Protein AF-A0A7S4QLQ4-F1 (afdb_monomer)

pLDDT: mean 85.59, std 16.06, range [40.94, 98.88]

Secondary structure (DSSP, 8-state):
-PPPPPPPPPPPPPPPPPPSS-----TTT-TT-PPP-STTEEESS-HHHHHTTTTS-GGG-TTTT-EEEE-TTT--EEEESPPPHHHHHHHHHHH--TTTT---TT-HHHHHHHHHHHHHH--TT----EEEEES-TTTHHHHTTGGGGTTT-EEEEE---HHHHHHHHHHHHHHHHH-TT-EEEEE-SS--TTSS-TT-EEEEEEES-GGG-S-HHHHHHHHHHHEEEEEEEEEE--B-PPPTTS-HHHHHHHHHHT-----SS---EEB-HHHHHHHHHHTTPEEEEEETTEEEEE---

Mean predicted alig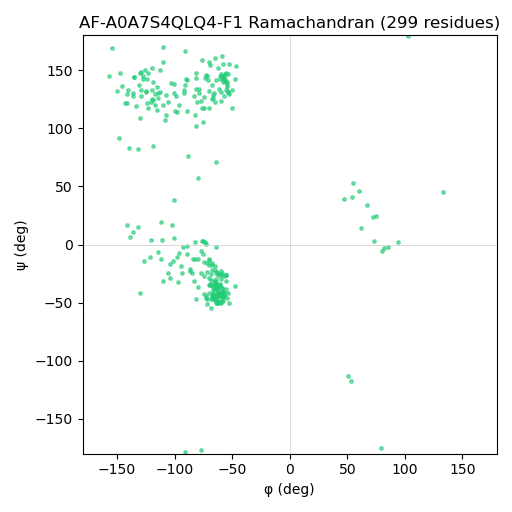ned error: 7.39 Å

Radius of gyration: 20.62 Å; Cα contacts (8 Å, |Δi|>4): 546; chains: 1; bounding box: 62×50×56 Å

Structure (mmCIF, N/CA/C/O backbone):
data_AF-A0A7S4QLQ4-F1
#
_entry.id   AF-A0A7S4QLQ4-F1
#
loop_
_atom_site.group_PDB
_atom_site.id
_atom_site.type_symbol
_atom_site.label_atom_id
_atom_site.label_alt_id
_atom_site.label_comp_id
_atom_site.label_asym_id
_atom_site.label_entity_id
_atom_site.label_seq_id
_atom_site.pdbx_PDB_ins_code
_atom_site.Cartn_x
_atom_site.Cartn_y
_atom_site.Cartn_z
_atom_site.occupancy
_atom_site.B_iso_or_equiv
_atom_site.auth_seq_id
_atom_site.auth_comp_id
_atom_site.auth_asym_id
_atom_site.auth_atom_id
_atom_site.pdbx_PDB_model_num
ATOM 1 N N . PRO A 1 1 ? 41.667 33.880 -13.480 1.00 42.50 1 PRO A N 1
ATOM 2 C CA . PRO A 1 1 ? 41.646 32.413 -13.270 1.00 42.50 1 PRO A CA 1
ATOM 3 C C . PRO A 1 1 ? 40.320 31.820 -13.768 1.00 42.50 1 PRO A C 1
ATOM 5 O O . PRO A 1 1 ? 39.293 31.968 -13.114 1.00 42.50 1 PRO A O 1
ATOM 8 N N . ALA A 1 2 ? 40.331 31.237 -14.970 1.00 40.94 2 ALA A N 1
ATOM 9 C CA . ALA A 1 2 ? 39.178 30.519 -15.503 1.00 40.94 2 ALA A CA 1
ATOM 10 C C . ALA A 1 2 ? 38.944 29.256 -14.659 1.00 40.94 2 ALA A C 1
ATOM 12 O O . ALA A 1 2 ? 39.886 28.506 -14.402 1.00 40.94 2 ALA A O 1
ATOM 13 N N . ALA A 1 3 ? 37.714 29.061 -14.184 1.00 42.38 3 ALA A N 1
ATOM 14 C CA . ALA A 1 3 ? 37.334 27.863 -13.449 1.00 42.38 3 ALA A CA 1
ATOM 15 C C . ALA A 1 3 ? 37.554 26.630 -14.337 1.00 42.38 3 ALA A C 1
ATOM 17 O O . ALA A 1 3 ? 37.145 26.620 -15.500 1.00 42.38 3 ALA A O 1
ATOM 18 N N . ALA A 1 4 ? 38.227 25.614 -13.794 1.00 43.97 4 ALA A N 1
ATOM 19 C CA . ALA A 1 4 ? 38.431 24.353 -14.488 1.00 43.97 4 ALA A CA 1
ATOM 20 C C . ALA A 1 4 ? 37.068 23.738 -14.863 1.00 43.97 4 ALA A C 1
ATOM 22 O O . ALA A 1 4 ? 36.132 23.807 -14.057 1.00 43.97 4 ALA A O 1
ATOM 23 N N . PRO A 1 5 ? 36.933 23.151 -16.065 1.00 44.81 5 PRO A N 1
ATOM 24 C CA . PRO A 1 5 ? 35.704 22.480 -16.454 1.00 44.81 5 PRO A CA 1
ATOM 25 C C . PRO A 1 5 ? 35.392 21.350 -15.460 1.00 44.81 5 PRO A C 1
ATOM 27 O O . PRO A 1 5 ? 36.318 20.705 -14.956 1.00 44.81 5 PRO A O 1
ATOM 30 N N . PRO A 1 6 ? 34.105 21.107 -15.154 1.00 41.78 6 PRO A N 1
ATOM 31 C CA . PRO A 1 6 ? 33.722 20.005 -14.288 1.00 41.78 6 PRO A CA 1
ATOM 32 C C . PRO A 1 6 ? 34.256 18.685 -14.867 1.00 41.78 6 PRO A C 1
ATOM 34 O O . PRO A 1 6 ? 34.309 18.532 -16.092 1.00 41.78 6 PRO A O 1
ATOM 37 N N . PRO A 1 7 ? 34.654 17.730 -14.009 1.00 42.25 7 PRO A N 1
ATOM 38 C CA . PRO A 1 7 ? 35.146 16.441 -14.470 1.00 42.25 7 PRO A CA 1
ATOM 39 C C . PRO A 1 7 ? 34.094 15.762 -15.361 1.00 42.25 7 PRO A C 1
ATOM 41 O O . PRO A 1 7 ? 32.890 15.929 -15.118 1.00 42.25 7 PRO A O 1
ATOM 44 N N . PRO A 1 8 ? 34.523 14.999 -16.383 1.00 44.53 8 PRO A N 1
ATOM 45 C CA . PRO A 1 8 ? 33.604 14.272 -17.244 1.00 44.53 8 PRO A CA 1
ATOM 46 C C . PRO A 1 8 ? 32.689 13.391 -16.389 1.00 44.53 8 PRO A C 1
ATOM 48 O O . PRO A 1 8 ? 33.128 12.770 -15.417 1.00 44.53 8 PRO A O 1
ATOM 51 N N . ALA A 1 9 ? 31.399 13.365 -16.731 1.00 48.66 9 ALA A N 1
ATOM 52 C CA . ALA A 1 9 ? 30.459 12.454 -16.097 1.00 48.66 9 ALA A CA 1
ATOM 53 C C . ALA A 1 9 ? 31.011 11.026 -16.214 1.00 48.66 9 ALA A C 1
ATOM 55 O O . ALA A 1 9 ? 31.442 10.623 -17.295 1.00 48.66 9 ALA A O 1
ATOM 56 N N . ALA A 1 10 ? 31.034 10.291 -15.097 1.00 49.53 10 ALA A N 1
ATOM 57 C CA . ALA A 1 10 ? 31.446 8.894 -15.094 1.00 49.53 10 ALA A CA 1
ATOM 58 C C . ALA A 1 10 ? 30.685 8.144 -16.196 1.00 49.53 10 ALA A C 1
ATOM 60 O O . ALA A 1 10 ? 29.471 8.329 -16.338 1.00 49.53 10 ALA A O 1
ATOM 61 N N . ALA A 1 11 ? 31.404 7.348 -16.991 1.00 49.53 11 ALA A N 1
ATOM 62 C CA . ALA A 1 11 ? 30.780 6.538 -18.025 1.00 49.53 11 ALA A CA 1
ATOM 63 C C . ALA A 1 11 ? 29.681 5.671 -17.383 1.00 49.53 11 ALA A C 1
ATOM 65 O O . ALA A 1 11 ? 29.907 5.129 -16.294 1.00 49.53 11 ALA A O 1
ATOM 66 N N . PRO A 1 12 ? 28.490 5.565 -18.003 1.00 52.03 12 PRO A N 1
ATOM 67 C CA . PRO A 1 12 ? 27.444 4.704 -17.477 1.00 52.03 12 PRO A CA 1
ATOM 68 C C . PRO A 1 12 ? 27.990 3.276 -17.349 1.00 52.03 12 PRO A C 1
ATOM 70 O O . PRO A 1 12 ? 28.782 2.851 -18.200 1.00 52.03 12 PRO A O 1
ATOM 73 N N . PRO A 1 13 ? 27.605 2.537 -16.294 1.00 53.25 13 PRO A N 1
ATOM 74 C CA . PRO A 1 13 ? 28.021 1.152 -16.154 1.00 53.25 13 PRO A CA 1
ATOM 75 C C . PRO A 1 13 ? 27.611 0.361 -17.408 1.00 53.25 13 PRO A C 1
ATOM 77 O O . PRO A 1 13 ? 26.590 0.686 -18.026 1.00 53.25 13 PRO A O 1
ATOM 80 N N . PRO A 1 14 ? 28.400 -0.652 -17.814 1.00 54.62 14 PRO A N 1
ATOM 81 C CA . PRO A 1 14 ? 28.055 -1.486 -18.957 1.00 54.62 14 PRO A CA 1
ATOM 82 C C . PRO A 1 14 ? 26.654 -2.075 -18.767 1.00 54.62 14 PRO A C 1
ATOM 84 O O . PRO A 1 14 ? 26.288 -2.464 -17.656 1.00 54.62 14 PRO A O 1
ATOM 87 N N . LEU A 1 15 ? 25.876 -2.120 -19.855 1.00 54.12 15 LEU A N 1
ATOM 88 C CA . LEU A 1 15 ? 24.540 -2.714 -19.843 1.00 54.12 15 LEU A CA 1
ATOM 89 C C . LEU A 1 15 ? 24.643 -4.147 -19.291 1.00 54.12 15 LEU A C 1
ATOM 91 O O . LEU A 1 15 ? 25.510 -4.904 -19.745 1.00 54.12 15 LEU A O 1
ATOM 95 N N . PRO A 1 16 ? 23.794 -4.540 -18.327 1.00 53.31 16 PRO A N 1
ATOM 96 C CA . PRO A 1 16 ? 23.766 -5.916 -17.873 1.00 53.31 16 PRO A CA 1
ATOM 97 C C . PRO A 1 16 ? 23.405 -6.826 -19.055 1.00 53.31 16 PRO A C 1
ATOM 99 O O . PRO A 1 16 ? 22.616 -6.430 -19.920 1.00 53.31 16 PRO A O 1
ATOM 102 N N . PRO A 1 17 ? 23.965 -8.046 -19.123 1.00 54.50 17 PRO A N 1
ATOM 103 C CA . PRO A 1 17 ? 23.536 -9.006 -20.127 1.00 54.50 17 PRO A CA 1
ATOM 104 C C . PRO A 1 17 ? 22.029 -9.254 -19.970 1.00 54.50 17 PRO A C 1
ATOM 106 O O . PRO A 1 17 ? 21.540 -9.285 -18.834 1.00 54.50 17 PRO A O 1
ATOM 109 N N . PRO A 1 18 ? 21.284 -9.442 -21.075 1.00 57.62 18 PRO A N 1
ATOM 110 C CA . PRO A 1 18 ? 19.869 -9.747 -20.983 1.00 57.62 18 PRO A CA 1
ATOM 111 C C . PRO A 1 18 ? 19.673 -10.986 -20.095 1.00 57.62 18 PRO A C 1
ATOM 113 O O . PRO A 1 18 ? 20.481 -11.924 -20.152 1.00 57.62 18 PRO A O 1
ATOM 116 N N . PRO A 1 19 ? 18.638 -10.987 -19.243 1.00 59.66 19 PRO A N 1
ATOM 117 C CA . PRO A 1 19 ? 18.390 -12.082 -18.321 1.00 59.66 19 PRO A CA 1
ATOM 118 C C . PRO A 1 19 ? 18.281 -13.401 -19.091 1.00 59.66 19 PRO A C 1
ATOM 120 O O . PRO A 1 19 ? 17.615 -13.490 -20.121 1.00 59.66 19 PRO A O 1
ATOM 123 N N . ARG A 1 20 ? 18.977 -14.435 -18.607 1.00 65.19 20 ARG A N 1
ATOM 124 C CA . ARG A 1 20 ? 18.928 -15.766 -19.219 1.00 65.19 20 ARG A CA 1
ATOM 125 C C . ARG A 1 20 ? 17.610 -16.433 -18.835 1.00 65.19 20 ARG A C 1
ATOM 127 O O . ARG A 1 20 ? 17.385 -16.712 -17.661 1.00 65.19 20 ARG A O 1
ATOM 134 N N . GLY A 1 21 ? 16.774 -16.725 -19.826 1.00 76.44 21 GLY A N 1
ATOM 135 C CA . GLY A 1 21 ? 15.503 -17.424 -19.642 1.00 76.44 21 GLY A CA 1
ATOM 136 C C . GLY A 1 21 ? 14.278 -16.510 -19.684 1.00 76.44 21 GLY A C 1
ATOM 137 O O . GLY A 1 21 ? 14.366 -15.304 -19.880 1.00 76.44 21 GLY A O 1
ATOM 138 N N . CYS A 1 22 ? 13.110 -17.127 -19.533 1.00 86.12 22 CYS A N 1
ATOM 139 C CA . CYS A 1 22 ? 11.815 -16.459 -19.600 1.00 86.12 22 CYS A CA 1
ATOM 140 C C . CYS A 1 22 ? 11.551 -15.646 -18.323 1.00 86.12 22 CYS A C 1
ATOM 142 O O . CYS A 1 22 ? 11.242 -16.214 -17.272 1.00 86.12 22 CYS A O 1
ATOM 144 N N . LEU A 1 23 ? 11.661 -14.319 -18.417 1.00 89.62 23 LEU A N 1
ATOM 145 C CA . LEU A 1 23 ? 11.156 -13.419 -17.385 1.00 89.62 23 LEU A CA 1
ATOM 146 C C . LEU A 1 23 ? 9.629 -13.390 -17.411 1.00 89.62 23 LEU A C 1
ATOM 148 O O . LEU A 1 23 ? 9.025 -13.448 -18.477 1.00 89.62 23 LEU A O 1
ATOM 152 N N . ARG A 1 24 ? 9.005 -13.270 -16.238 1.00 92.25 24 ARG A N 1
ATOM 153 C CA . ARG A 1 24 ? 7.548 -13.211 -16.100 1.00 92.25 24 ARG A CA 1
ATOM 154 C C . ARG A 1 24 ? 7.143 -12.121 -15.129 1.00 92.25 24 ARG A C 1
ATOM 156 O O . ARG A 1 24 ? 7.808 -11.900 -14.114 1.00 92.25 24 ARG A O 1
ATOM 163 N N . CYS A 1 25 ? 6.027 -11.477 -15.432 1.00 92.31 25 CYS A N 1
ATOM 164 C CA . CYS A 1 25 ? 5.383 -10.577 -14.495 1.00 92.31 25 CYS A CA 1
ATOM 165 C C . CYS A 1 25 ? 4.762 -11.333 -13.312 1.00 92.31 25 CYS A C 1
ATOM 167 O O . CYS A 1 25 ? 4.411 -12.507 -13.442 1.00 92.31 25 CYS A O 1
ATOM 169 N N . PRO A 1 26 ? 4.564 -10.663 -12.164 1.00 91.25 26 PRO A N 1
ATOM 170 C CA . PRO A 1 26 ? 3.696 -11.158 -11.103 1.00 91.25 26 PRO A CA 1
ATOM 171 C C . PRO A 1 26 ? 2.328 -11.634 -11.617 1.00 91.25 26 PRO A C 1
ATOM 173 O O . PRO A 1 26 ? 1.741 -11.016 -12.507 1.00 91.25 26 PRO A O 1
ATOM 176 N N . LYS A 1 27 ? 1.790 -12.711 -11.031 1.00 87.19 27 LYS A N 1
ATOM 177 C CA . LYS A 1 27 ? 0.591 -13.405 -11.534 1.00 87.19 27 LYS A CA 1
ATOM 178 C C . LYS A 1 27 ? -0.653 -12.520 -11.634 1.00 87.19 27 LYS A C 1
ATOM 180 O O . LYS A 1 27 ? -1.393 -12.634 -12.603 1.00 87.19 27 LYS A O 1
ATOM 185 N N . CYS A 1 28 ? -0.872 -11.600 -10.695 1.00 86.25 28 CYS A N 1
ATOM 186 C CA . CYS A 1 28 ? -2.010 -10.677 -10.777 1.00 86.25 28 CYS A CA 1
ATOM 187 C C . CYS A 1 28 ? -1.848 -9.599 -11.869 1.00 86.25 28 CYS A C 1
ATOM 189 O O . CYS A 1 28 ? -2.830 -8.964 -12.255 1.00 86.25 28 CYS A O 1
ATOM 191 N N . PHE A 1 29 ? -0.628 -9.387 -12.378 1.00 90.88 29 PHE A N 1
ATOM 192 C CA . PHE A 1 29 ? -0.344 -8.472 -13.488 1.00 90.88 29 PHE A CA 1
ATOM 193 C C . PHE A 1 29 ? -0.333 -9.161 -14.850 1.00 90.88 29 PHE A C 1
ATOM 195 O O . PHE A 1 29 ? -0.564 -8.516 -15.872 1.00 90.88 29 PHE A O 1
ATOM 202 N N . ASP A 1 30 ? -0.073 -10.461 -14.864 1.00 90.44 30 ASP A N 1
ATOM 203 C CA . ASP A 1 30 ? -0.214 -11.301 -16.039 1.00 90.44 30 ASP A CA 1
ATOM 204 C C . ASP A 1 30 ? -0.618 -12.728 -15.630 1.00 90.44 30 ASP A C 1
ATOM 206 O O . ASP A 1 30 ? 0.247 -13.571 -15.357 1.00 90.44 30 ASP A O 1
ATOM 210 N N . PRO A 1 31 ? -1.929 -13.023 -15.579 1.00 84.94 31 PRO A N 1
ATOM 211 C CA . PRO A 1 31 ? -2.420 -14.348 -15.214 1.00 84.94 31 PRO A CA 1
ATOM 212 C C . PRO A 1 31 ? -1.968 -15.453 -16.173 1.00 84.94 31 PRO A C 1
ATOM 214 O O . PRO A 1 31 ? -1.889 -16.610 -15.765 1.00 84.94 31 PRO A O 1
ATOM 217 N N . GLN A 1 32 ? -1.668 -15.103 -17.428 1.00 88.56 32 GLN A N 1
ATOM 218 C CA . GLN A 1 32 ? -1.213 -16.047 -18.448 1.00 88.56 32 GLN A CA 1
ATOM 219 C C . GLN A 1 32 ? 0.276 -16.384 -18.311 1.00 88.56 32 GLN A C 1
ATOM 221 O O . GLN A 1 32 ? 0.725 -17.365 -18.900 1.00 88.56 32 GLN A O 1
ATOM 226 N N . GLN A 1 33 ? 1.024 -15.626 -17.496 1.00 90.31 33 GLN A N 1
ATOM 227 C CA . GLN A 1 33 ? 2.440 -15.875 -17.212 1.00 90.31 33 GLN A CA 1
ATOM 228 C C . GLN A 1 33 ? 3.284 -15.974 -18.495 1.00 90.31 33 GLN A C 1
ATOM 230 O O . GLN A 1 33 ? 4.173 -16.830 -18.622 1.00 90.31 33 GLN A O 1
ATOM 235 N N . VAL A 1 34 ? 2.984 -15.083 -19.441 1.00 90.50 34 VAL A N 1
ATOM 236 C CA . VAL A 1 34 ? 3.661 -14.951 -20.726 1.00 90.50 34 VAL A CA 1
ATOM 237 C C . VAL A 1 34 ? 5.112 -14.549 -20.483 1.00 90.50 34 VAL A C 1
ATOM 239 O O . VAL A 1 34 ? 5.437 -13.789 -19.566 1.00 90.50 34 VAL A O 1
ATOM 242 N N . CYS A 1 35 ? 6.008 -15.105 -21.295 1.00 90.75 35 CYS A N 1
ATOM 243 C CA . CYS A 1 35 ? 7.406 -14.705 -21.278 1.00 90.75 35 CYS A CA 1
ATOM 244 C C . CYS A 1 35 ? 7.539 -13.276 -21.790 1.00 90.75 35 CYS A C 1
ATOM 246 O O . CYS A 1 35 ? 7.120 -12.985 -22.903 1.00 90.75 35 CYS A O 1
ATOM 248 N N . ILE A 1 36 ? 8.158 -12.426 -20.980 1.00 87.81 36 ILE A N 1
ATOM 249 C CA . ILE A 1 36 ? 8.459 -11.042 -21.330 1.00 87.81 36 ILE A CA 1
ATOM 250 C C . ILE A 1 36 ? 9.456 -11.026 -22.490 1.00 87.81 36 ILE A C 1
ATOM 252 O O . ILE A 1 36 ? 10.544 -11.609 -22.391 1.00 87.81 36 ILE A O 1
ATOM 256 N N . GLY A 1 37 ? 9.060 -10.365 -23.574 1.00 80.50 37 GLY A N 1
ATOM 257 C CA . GLY A 1 37 ? 9.856 -10.165 -24.776 1.00 80.50 37 GLY A CA 1
ATOM 258 C C . GLY A 1 37 ? 10.675 -8.874 -24.747 1.00 80.50 37 GLY A C 1
ATOM 259 O O . GLY A 1 37 ? 10.663 -8.101 -23.786 1.00 80.50 37 GLY A O 1
ATOM 260 N N . HIS A 1 38 ? 11.410 -8.622 -25.832 1.00 77.56 38 HIS A N 1
ATOM 261 C CA . HIS A 1 38 ? 12.168 -7.375 -26.011 1.00 77.56 38 HIS A CA 1
ATOM 262 C C . HIS A 1 38 ? 11.234 -6.177 -26.222 1.00 77.56 38 HIS A C 1
ATOM 264 O O . HIS A 1 38 ? 11.492 -5.082 -25.729 1.00 77.56 38 HIS A O 1
ATOM 270 N N . GLU A 1 39 ? 10.119 -6.415 -26.900 1.00 80.25 39 GLU A N 1
ATOM 271 C CA . GLU A 1 39 ? 9.038 -5.480 -27.188 1.00 80.25 39 GLU A CA 1
ATOM 272 C C . GLU A 1 39 ? 8.318 -4.961 -25.933 1.00 80.25 39 GLU A C 1
ATOM 274 O O . GLU A 1 39 ? 7.758 -3.864 -25.952 1.00 80.25 39 GLU A O 1
ATOM 279 N N . ASP A 1 40 ? 8.380 -5.709 -24.829 1.00 85.25 40 ASP A N 1
ATOM 280 C CA . ASP A 1 40 ? 7.784 -5.333 -23.547 1.00 85.25 40 ASP A CA 1
ATOM 281 C C . ASP A 1 40 ? 8.692 -4.404 -22.723 1.00 85.25 40 ASP A C 1
ATOM 283 O O . ASP A 1 40 ? 8.252 -3.818 -21.725 1.00 85.25 40 ASP A O 1
ATOM 287 N N . ALA A 1 41 ? 9.966 -4.260 -23.108 1.00 84.44 41 ALA A N 1
ATOM 288 C CA . ALA A 1 41 ? 10.934 -3.450 -22.383 1.00 84.44 41 ALA A CA 1
ATOM 289 C C . ALA A 1 41 ? 10.617 -1.949 -22.510 1.00 84.44 41 ALA A C 1
ATOM 291 O O . ALA A 1 41 ? 10.683 -1.352 -23.583 1.00 84.44 41 ALA A O 1
ATOM 292 N N . VAL A 1 42 ? 10.335 -1.315 -21.371 1.00 81.50 42 VAL A N 1
ATOM 293 C CA . VAL A 1 42 ? 10.209 0.144 -21.228 1.00 81.50 42 VAL A CA 1
ATOM 294 C C . VAL A 1 42 ? 11.595 0.771 -21.103 1.00 81.50 42 VAL A C 1
ATOM 296 O O . VAL A 1 42 ? 11.916 1.748 -21.776 1.00 81.50 42 VAL A O 1
ATOM 299 N N . PHE A 1 43 ? 12.428 0.180 -20.245 1.00 80.88 43 PHE A N 1
ATOM 300 C CA . PHE A 1 43 ? 13.827 0.543 -20.070 1.00 80.88 43 PHE A CA 1
ATOM 301 C C . PHE A 1 43 ? 14.661 -0.727 -19.990 1.00 80.88 43 PHE A C 1
ATOM 303 O O . PHE A 1 43 ? 14.396 -1.585 -19.154 1.00 80.88 43 PHE A O 1
ATOM 310 N N . GLN A 1 44 ? 15.705 -0.832 -20.810 1.00 80.69 44 GLN A N 1
ATOM 311 C CA . GLN A 1 44 ? 16.635 -1.965 -20.726 1.00 80.69 44 GLN A CA 1
ATOM 312 C C . GLN A 1 44 ? 17.461 -1.936 -19.434 1.00 80.69 44 GLN A C 1
ATOM 314 O O . GLN A 1 44 ? 17.798 -2.986 -18.896 1.00 80.69 44 GLN A O 1
ATOM 319 N N . VAL A 1 45 ? 17.739 -0.734 -18.918 1.00 81.19 45 VAL A N 1
ATOM 320 C CA . VAL A 1 45 ? 18.358 -0.513 -17.607 1.00 81.19 45 VAL A CA 1
ATOM 321 C C . VAL A 1 45 ? 17.477 0.403 -16.791 1.00 81.19 45 VAL A C 1
ATOM 323 O O . VAL A 1 45 ? 17.065 1.463 -17.266 1.00 81.19 45 VAL A O 1
ATOM 326 N N . PHE A 1 46 ? 17.201 0.006 -15.556 1.00 85.19 46 PHE A N 1
ATOM 327 C CA . PHE A 1 46 ? 16.364 0.767 -14.657 1.00 85.19 46 PHE A CA 1
ATOM 328 C C . PHE A 1 46 ? 16.982 2.156 -14.421 1.00 85.19 46 PHE A C 1
ATOM 330 O O . PHE A 1 46 ? 18.140 2.243 -13.997 1.00 85.19 46 PHE A O 1
ATOM 337 N N . PRO A 1 47 ? 16.250 3.258 -14.684 1.00 80.75 47 PRO A N 1
ATOM 338 C CA . PRO A 1 47 ? 16.841 4.597 -14.699 1.00 80.75 47 PRO A CA 1
ATOM 339 C C . PRO A 1 47 ? 17.507 5.025 -13.382 1.00 80.75 47 PRO A C 1
ATOM 341 O O . PRO A 1 47 ? 18.429 5.847 -13.374 1.00 80.75 47 PRO A O 1
ATOM 344 N N . GLU A 1 48 ? 17.087 4.442 -12.259 1.00 84.75 48 GLU A N 1
ATOM 345 C CA . GLU A 1 48 ? 17.683 4.716 -10.955 1.00 84.75 48 GLU A CA 1
ATOM 346 C C . GLU A 1 48 ? 19.123 4.208 -10.803 1.00 84.75 48 GLU A C 1
ATOM 348 O O . GLU A 1 48 ? 19.881 4.799 -10.033 1.00 84.75 48 GLU A O 1
ATOM 353 N N . CYS A 1 49 ? 19.550 3.224 -11.604 1.00 84.50 49 CYS A N 1
ATOM 354 C CA . CYS A 1 49 ? 20.958 2.829 -11.692 1.00 84.50 49 CYS A CA 1
ATOM 355 C C . CYS A 1 49 ? 21.852 4.043 -11.982 1.00 84.50 49 CYS A C 1
ATOM 357 O O . CYS A 1 49 ? 22.819 4.303 -11.264 1.00 84.50 49 CYS A O 1
ATOM 359 N N . ILE A 1 50 ? 21.487 4.830 -13.001 1.00 81.31 50 ILE A N 1
ATOM 360 C CA . ILE A 1 50 ? 22.239 6.016 -13.425 1.00 81.31 50 ILE A CA 1
ATOM 361 C C . ILE A 1 50 ? 22.069 7.135 -12.398 1.00 81.31 50 ILE A C 1
ATOM 363 O O . ILE A 1 50 ? 23.060 7.729 -11.971 1.00 81.31 50 ILE A O 1
ATOM 367 N N . LYS A 1 51 ? 20.830 7.395 -11.962 1.00 80.81 51 LYS A N 1
ATOM 368 C CA . LYS A 1 51 ? 20.502 8.446 -10.983 1.00 80.81 51 LYS A CA 1
ATOM 369 C C . LYS A 1 51 ? 21.329 8.327 -9.699 1.00 80.81 51 LYS A C 1
ATOM 371 O O . LYS A 1 51 ? 21.810 9.339 -9.198 1.00 80.81 51 LYS A O 1
ATOM 376 N N . TYR A 1 52 ? 21.515 7.108 -9.192 1.00 83.69 52 TYR A N 1
ATOM 377 C CA . TYR A 1 52 ? 22.229 6.848 -7.940 1.00 83.69 52 TYR A CA 1
ATOM 378 C C . TYR A 1 52 ? 23.673 6.370 -8.119 1.00 83.69 52 TYR A C 1
ATOM 380 O O . TYR A 1 52 ? 24.342 6.106 -7.126 1.00 83.69 52 TYR A O 1
ATOM 388 N N . SER A 1 53 ? 24.199 6.337 -9.345 1.00 84.00 53 SER A N 1
ATOM 389 C CA . SER A 1 53 ? 25.563 5.865 -9.653 1.00 84.00 53 SER A CA 1
ATOM 390 C C . SER A 1 53 ? 26.690 6.570 -8.884 1.00 84.00 53 SER A C 1
ATOM 392 O O . SER A 1 53 ? 27.749 5.987 -8.678 1.00 84.00 53 SER A O 1
ATOM 394 N N . LYS A 1 54 ? 26.478 7.819 -8.445 1.00 85.38 54 LYS A N 1
ATOM 395 C CA . LYS A 1 54 ? 27.444 8.565 -7.615 1.00 85.38 54 LYS A CA 1
ATOM 396 C C . LYS A 1 54 ? 27.294 8.314 -6.112 1.00 85.38 54 LYS A C 1
ATOM 398 O O . LYS A 1 54 ? 28.220 8.607 -5.366 1.00 85.38 54 LYS A O 1
ATOM 403 N N . ALA A 1 55 ? 26.125 7.852 -5.670 1.00 86.19 55 ALA A N 1
ATOM 404 C CA . ALA A 1 55 ? 25.778 7.698 -4.256 1.00 86.19 55 ALA A CA 1
ATOM 405 C C . ALA A 1 55 ? 25.830 6.236 -3.787 1.00 86.19 55 ALA A C 1
ATOM 407 O O . ALA A 1 55 ? 26.093 5.979 -2.615 1.00 86.19 55 ALA A O 1
ATOM 408 N N . ILE A 1 56 ? 25.588 5.289 -4.695 1.00 87.69 56 ILE A N 1
ATOM 409 C CA . ILE A 1 56 ? 25.561 3.854 -4.420 1.00 87.69 56 ILE A CA 1
ATOM 410 C C . ILE A 1 56 ? 26.685 3.195 -5.232 1.00 87.69 56 ILE A C 1
ATOM 412 O O . ILE A 1 56 ? 26.666 3.296 -6.465 1.00 87.69 56 ILE A O 1
ATOM 416 N N . PRO A 1 57 ? 27.662 2.530 -4.583 1.00 88.31 57 PRO A N 1
ATOM 417 C CA . PRO A 1 57 ? 28.704 1.777 -5.274 1.00 88.31 57 PRO A CA 1
ATOM 418 C C . PRO A 1 57 ? 28.112 0.760 -6.254 1.00 88.31 57 PRO A C 1
ATOM 420 O O . PRO A 1 57 ? 27.075 0.166 -5.977 1.00 88.31 57 PRO A O 1
ATOM 423 N N . VAL A 1 58 ? 28.785 0.504 -7.380 1.00 83.88 58 VAL A N 1
ATOM 424 C CA . VAL A 1 58 ? 28.283 -0.416 -8.424 1.00 83.88 58 VAL A CA 1
ATOM 425 C C . VAL A 1 58 ? 27.958 -1.809 -7.869 1.00 83.88 58 VAL A C 1
ATOM 427 O O . VAL A 1 58 ? 26.946 -2.386 -8.249 1.00 83.88 58 VAL A O 1
ATOM 430 N N . SER A 1 59 ? 28.765 -2.323 -6.935 1.00 85.25 59 SER A N 1
ATOM 431 C CA . SER A 1 59 ? 28.550 -3.621 -6.273 1.00 85.25 59 SER A CA 1
ATOM 432 C C . SER A 1 59 ? 27.289 -3.686 -5.405 1.00 85.25 59 SER A C 1
ATOM 434 O O . SER A 1 59 ? 26.831 -4.774 -5.076 1.00 85.25 59 SER A O 1
ATOM 436 N N . GLU A 1 60 ? 26.743 -2.533 -5.027 1.00 88.56 60 GLU A N 1
ATOM 437 C CA . GLU A 1 60 ? 25.588 -2.381 -4.138 1.00 88.56 60 GLU A CA 1
ATOM 438 C C . GLU A 1 60 ? 24.378 -1.768 -4.866 1.00 88.56 60 GLU A C 1
ATOM 440 O O . GLU A 1 60 ? 23.280 -1.678 -4.318 1.00 88.56 60 GLU A O 1
ATOM 445 N N . ASN A 1 61 ? 24.564 -1.338 -6.117 1.00 88.38 61 ASN A N 1
ATOM 446 C CA . ASN A 1 61 ? 23.538 -0.706 -6.929 1.00 88.38 61 ASN A CA 1
ATOM 447 C C . ASN A 1 61 ? 22.736 -1.768 -7.688 1.00 88.38 61 ASN A C 1
ATOM 449 O O . ASN A 1 61 ? 22.883 -1.960 -8.899 1.00 88.38 61 ASN A O 1
ATOM 453 N N . TYR A 1 62 ? 21.849 -2.447 -6.960 1.00 90.38 62 TYR A N 1
ATOM 454 C CA . TYR A 1 62 ? 20.996 -3.507 -7.503 1.00 90.38 62 TYR A CA 1
ATOM 455 C C . TYR A 1 62 ? 19.996 -3.023 -8.568 1.00 90.38 62 TYR A C 1
ATOM 457 O O . TYR A 1 62 ? 19.270 -3.827 -9.138 1.00 90.38 62 TYR A O 1
ATOM 465 N N . PHE A 1 63 ? 19.931 -1.728 -8.881 1.00 88.62 63 PHE A N 1
ATOM 466 C CA . PHE A 1 63 ? 19.154 -1.229 -10.017 1.00 88.62 63 PHE A CA 1
ATOM 467 C C . PHE A 1 63 ? 19.836 -1.525 -11.358 1.00 88.62 63 PHE A C 1
ATOM 469 O O . PHE A 1 63 ? 19.166 -1.634 -12.383 1.00 88.62 63 PHE A O 1
ATOM 476 N N . CYS A 1 64 ? 21.164 -1.652 -11.372 1.00 86.62 64 CYS A N 1
ATOM 477 C CA . CYS A 1 64 ? 21.946 -1.703 -12.606 1.00 86.62 64 CYS A CA 1
ATOM 478 C C . CYS A 1 64 ? 21.859 -3.023 -13.372 1.00 86.62 64 CYS A C 1
ATOM 480 O O . CYS A 1 64 ? 22.212 -3.054 -14.545 1.00 86.62 64 CYS A O 1
ATOM 482 N N . ASN A 1 65 ? 21.372 -4.097 -12.751 1.00 86.69 65 ASN A N 1
ATOM 483 C CA . ASN A 1 65 ? 21.173 -5.404 -13.384 1.00 86.69 65 ASN A CA 1
ATOM 484 C C . ASN A 1 65 ? 19.705 -5.685 -13.750 1.00 86.69 65 ASN A C 1
ATOM 486 O O . ASN A 1 65 ? 19.331 -6.838 -13.966 1.00 86.69 65 ASN A O 1
ATOM 490 N N . ARG A 1 66 ? 18.867 -4.644 -13.794 1.00 89.38 66 ARG A N 1
ATOM 491 C CA . ARG A 1 66 ? 17.423 -4.757 -14.003 1.00 89.38 66 ARG A CA 1
ATOM 492 C C . ARG A 1 66 ? 16.946 -3.823 -15.100 1.00 89.38 66 ARG A C 1
ATOM 494 O O . ARG A 1 66 ? 17.466 -2.723 -15.249 1.00 89.38 66 ARG A O 1
ATOM 501 N N . GLY A 1 67 ? 15.920 -4.259 -15.818 1.00 87.38 67 GLY A N 1
ATOM 502 C CA . GLY A 1 67 ? 15.139 -3.433 -16.733 1.00 87.38 67 GLY A CA 1
ATOM 503 C C . GLY A 1 67 ? 13.737 -3.186 -16.183 1.00 87.38 67 GLY A C 1
ATOM 504 O O . GLY A 1 67 ? 13.322 -3.814 -15.210 1.00 87.38 67 GLY A O 1
ATOM 505 N N . VAL A 1 68 ? 12.997 -2.287 -16.821 1.00 88.62 68 VAL A N 1
ATOM 506 C CA . VAL A 1 68 ? 11.569 -2.064 -16.566 1.00 88.62 68 VAL A CA 1
ATOM 507 C C . VAL A 1 68 ? 10.793 -2.614 -17.742 1.00 88.62 68 VAL A C 1
ATOM 509 O O . VAL A 1 68 ? 11.071 -2.247 -18.883 1.00 88.62 68 VAL A O 1
ATOM 512 N N . TYR A 1 69 ? 9.797 -3.440 -17.460 1.00 89.44 69 TYR A N 1
ATOM 513 C CA . TYR A 1 69 ? 9.006 -4.131 -18.468 1.00 89.44 69 TYR A CA 1
ATOM 514 C C . TYR A 1 69 ? 7.528 -3.887 -18.224 1.00 89.44 69 TYR A C 1
ATOM 516 O O . TYR A 1 69 ? 7.084 -3.827 -17.079 1.00 89.44 69 TYR A O 1
ATOM 524 N N . ARG A 1 70 ? 6.758 -3.741 -19.297 1.00 89.12 70 ARG A N 1
ATOM 525 C CA . ARG A 1 70 ? 5.301 -3.668 -19.237 1.00 89.12 70 ARG A CA 1
ATOM 526 C C . ARG A 1 70 ? 4.734 -5.085 -19.187 1.00 89.12 70 ARG A C 1
ATOM 528 O O . ARG A 1 70 ? 5.029 -5.896 -20.049 1.00 89.12 70 ARG A O 1
ATOM 535 N N . CYS A 1 71 ? 3.875 -5.360 -18.214 1.00 90.44 71 CYS A N 1
ATOM 536 C CA . CYS A 1 71 ? 3.162 -6.628 -18.127 1.00 90.44 71 CYS A CA 1
ATOM 537 C C . CYS A 1 71 ? 2.045 -6.703 -19.179 1.00 90.44 71 CYS A C 1
ATOM 539 O O . CYS A 1 71 ? 1.191 -5.809 -19.182 1.00 90.44 71 CYS A O 1
ATOM 541 N N . PRO A 1 72 ? 1.983 -7.758 -20.013 1.00 83.75 72 PRO A N 1
ATOM 542 C CA . PRO A 1 72 ? 0.971 -7.884 -21.066 1.00 83.75 72 PRO A CA 1
ATOM 543 C C . PRO A 1 72 ? -0.477 -7.907 -20.555 1.00 83.75 72 PRO A C 1
ATOM 545 O O . PRO A 1 72 ? -1.365 -7.370 -21.211 1.0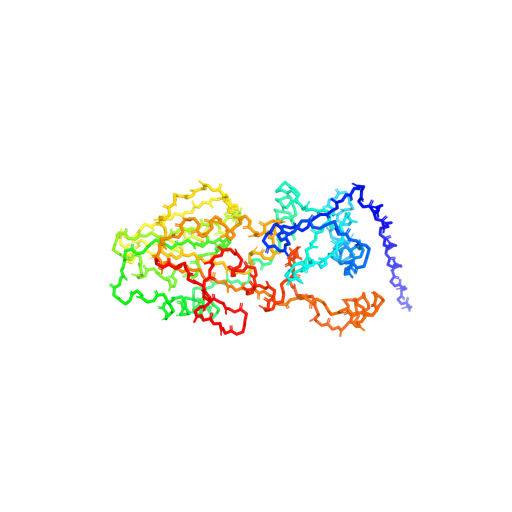0 83.75 72 PRO A O 1
ATOM 548 N N . GLY A 1 73 ? -0.723 -8.485 -19.372 1.00 82.06 73 GLY A N 1
ATOM 549 C CA . GLY A 1 73 ? -2.076 -8.640 -18.826 1.00 82.06 73 GLY A CA 1
ATOM 550 C C . GLY A 1 73 ? -2.717 -7.332 -18.350 1.00 82.06 73 GLY A C 1
ATOM 551 O O . GLY A 1 73 ? -3.843 -7.016 -18.727 1.00 82.06 73 GLY A O 1
ATOM 552 N N . THR A 1 74 ? -2.023 -6.560 -17.510 1.00 84.44 74 THR A N 1
ATOM 553 C CA . THR A 1 74 ? -2.578 -5.344 -16.876 1.00 84.44 74 THR A CA 1
ATOM 554 C C . THR A 1 74 ? -1.948 -4.038 -17.351 1.00 84.44 74 THR A C 1
ATOM 556 O O . THR A 1 74 ? -2.443 -2.959 -17.016 1.00 84.44 74 THR A O 1
ATOM 559 N N . GLY A 1 75 ? -0.828 -4.099 -18.073 1.00 85.75 75 GLY A N 1
ATOM 560 C CA . GLY A 1 75 ? -0.043 -2.930 -18.462 1.00 85.75 75 GLY A CA 1
ATOM 561 C C . GLY A 1 75 ? 0.753 -2.278 -17.323 1.00 85.75 75 GLY A C 1
ATOM 562 O O . GLY A 1 75 ? 1.392 -1.250 -17.562 1.00 85.75 75 GLY A O 1
ATOM 563 N N . VAL A 1 76 ? 0.732 -2.837 -16.100 1.00 90.38 76 VAL A N 1
ATOM 564 C CA . VAL A 1 76 ? 1.629 -2.409 -15.007 1.00 90.38 76 VAL A CA 1
ATOM 565 C C . VAL A 1 76 ? 3.075 -2.544 -15.475 1.00 90.38 76 VAL A C 1
ATOM 567 O O . VAL A 1 76 ? 3.406 -3.494 -16.179 1.00 90.38 76 VAL A O 1
ATOM 570 N N . GLN A 1 77 ? 3.934 -1.598 -15.103 1.00 90.69 77 GLN A N 1
ATOM 571 C CA . GLN A 1 77 ? 5.357 -1.695 -15.402 1.00 90.69 77 GLN A CA 1
ATOM 572 C C . GLN A 1 77 ? 6.097 -2.177 -14.161 1.00 90.69 77 GLN A C 1
ATOM 574 O O . GLN A 1 77 ? 5.894 -1.641 -13.075 1.00 90.69 77 GLN A O 1
ATOM 579 N N . VAL A 1 78 ? 6.935 -3.191 -14.312 1.00 92.19 78 VAL A N 1
ATOM 580 C CA . VAL A 1 78 ? 7.663 -3.824 -13.211 1.00 92.19 78 VAL A CA 1
ATOM 581 C C . VAL A 1 78 ? 9.146 -3.875 -13.517 1.00 92.19 78 VAL A C 1
ATOM 583 O O . VAL A 1 78 ? 9.558 -4.069 -14.663 1.00 92.19 78 VAL A O 1
ATOM 586 N N . THR A 1 79 ? 9.949 -3.727 -12.476 1.00 91.69 79 THR A N 1
ATOM 587 C CA . THR A 1 79 ? 11.389 -3.924 -12.558 1.00 91.69 79 THR A CA 1
ATOM 588 C C . THR A 1 79 ? 11.706 -5.421 -12.497 1.00 91.69 79 THR A C 1
ATOM 590 O O . THR A 1 79 ? 11.336 -6.101 -11.539 1.00 91.69 79 THR A O 1
ATOM 593 N N . LEU A 1 80 ? 12.391 -5.942 -13.521 1.00 91.00 80 LEU A N 1
ATOM 594 C CA . LEU A 1 80 ? 12.793 -7.350 -13.621 1.00 91.00 80 LEU A CA 1
ATOM 595 C C . LEU A 1 80 ? 14.294 -7.496 -13.940 1.00 91.00 80 LEU A C 1
ATOM 597 O O . LEU A 1 80 ? 14.832 -6.668 -14.680 1.00 91.00 80 LEU A O 1
ATOM 601 N N . PRO A 1 81 ? 14.967 -8.567 -13.466 1.00 90.88 81 PRO A N 1
ATOM 602 C CA . PRO A 1 81 ? 14.484 -9.582 -12.514 1.00 90.88 81 PRO A CA 1
ATOM 603 C C . PRO A 1 81 ? 14.032 -8.985 -11.172 1.00 90.88 81 PRO A C 1
ATOM 605 O O . PRO A 1 81 ? 14.463 -7.893 -10.811 1.00 90.88 81 PRO A O 1
ATOM 608 N N . ARG A 1 82 ? 13.141 -9.664 -10.436 1.00 90.00 82 ARG A N 1
ATOM 609 C CA . ARG A 1 82 ? 12.638 -9.140 -9.150 1.00 90.00 82 ARG A CA 1
ATOM 610 C C . ARG A 1 82 ? 13.790 -8.940 -8.160 1.00 90.00 82 ARG A C 1
ATOM 612 O O . ARG A 1 82 ? 14.772 -9.681 -8.196 1.00 90.00 82 ARG A O 1
ATOM 619 N N . MET A 1 83 ? 13.682 -7.923 -7.311 1.00 90.00 83 MET A N 1
ATOM 620 C CA . MET A 1 83 ? 14.567 -7.781 -6.153 1.00 90.00 83 MET A CA 1
ATOM 621 C C . MET A 1 83 ? 14.230 -8.834 -5.106 1.00 90.00 83 MET A C 1
ATOM 623 O O . MET A 1 83 ? 13.055 -9.148 -4.916 1.00 90.00 83 MET A O 1
ATOM 627 N N . THR A 1 84 ? 15.253 -9.384 -4.462 1.00 88.38 84 THR A N 1
ATOM 628 C CA . THR A 1 84 ? 15.078 -10.182 -3.249 1.00 88.38 84 THR A CA 1
ATOM 629 C C . THR A 1 84 ? 14.814 -9.261 -2.061 1.00 88.38 84 THR A C 1
ATOM 631 O O . THR A 1 84 ? 15.179 -8.082 -2.079 1.00 88.38 84 THR A O 1
ATOM 634 N N . ASP A 1 85 ? 14.215 -9.803 -1.002 1.00 82.00 85 ASP A N 1
ATOM 635 C CA . ASP A 1 85 ? 14.004 -9.056 0.244 1.00 82.00 85 ASP A CA 1
ATOM 636 C C . ASP A 1 85 ? 15.328 -8.580 0.855 1.00 82.00 85 ASP A C 1
ATOM 638 O O . ASP A 1 85 ? 15.385 -7.524 1.477 1.00 82.00 85 ASP A O 1
ATOM 642 N N . GLU A 1 86 ? 16.411 -9.325 0.632 1.00 85.81 86 GLU A N 1
ATOM 643 C CA . GLU A 1 86 ? 17.753 -9.001 1.113 1.00 85.81 86 GLU A CA 1
ATOM 644 C C . GLU A 1 86 ? 18.374 -7.826 0.335 1.00 85.81 86 GLU A C 1
ATOM 646 O O . GLU A 1 86 ? 18.877 -6.880 0.943 1.00 85.81 86 GLU A O 1
ATOM 651 N N . GLU A 1 87 ? 18.256 -7.814 -1.001 1.00 89.81 87 GLU A N 1
ATOM 652 C CA . GLU A 1 87 ? 18.666 -6.670 -1.833 1.00 89.81 87 GLU A CA 1
ATOM 653 C C . GLU A 1 87 ? 17.864 -5.410 -1.480 1.00 89.81 87 GLU A C 1
ATOM 655 O O . GLU A 1 87 ? 18.426 -4.316 -1.361 1.00 89.81 87 GLU A O 1
ATOM 660 N N . LEU A 1 88 ? 16.547 -5.561 -1.298 1.00 85.50 88 LEU A N 1
ATOM 661 C CA . LEU A 1 88 ? 15.658 -4.460 -0.945 1.00 85.50 88 LEU A CA 1
ATOM 662 C C . LEU A 1 88 ? 15.964 -3.942 0.464 1.00 85.50 88 LEU A C 1
ATOM 664 O O . LEU A 1 88 ? 16.138 -2.741 0.649 1.00 85.50 88 LEU A O 1
ATOM 668 N N . GLY A 1 89 ? 16.112 -4.835 1.443 1.00 81.62 89 GLY A N 1
ATOM 669 C CA . GLY A 1 89 ? 16.487 -4.488 2.812 1.00 81.62 89 GLY A CA 1
ATOM 670 C C . GLY A 1 89 ? 17.806 -3.718 2.869 1.00 81.62 89 GLY A C 1
ATOM 671 O O . GLY A 1 89 ? 17.892 -2.699 3.553 1.00 81.62 89 GLY A O 1
ATOM 672 N N . HIS A 1 90 ? 18.803 -4.133 2.082 1.00 86.94 90 HIS A N 1
ATOM 673 C CA . HIS A 1 90 ? 20.076 -3.425 1.980 1.00 86.94 90 HIS A CA 1
ATOM 674 C C . HIS A 1 90 ? 19.929 -2.019 1.371 1.00 86.94 90 HIS A C 1
ATOM 676 O O . HIS A 1 90 ? 20.429 -1.046 1.943 1.00 86.94 90 HIS A O 1
ATOM 682 N N . LEU A 1 91 ? 19.209 -1.875 0.248 1.00 85.75 91 LEU A N 1
ATOM 683 C CA . LEU A 1 91 ? 18.969 -0.562 -0.370 1.00 85.75 91 LEU A CA 1
ATOM 684 C C . LEU A 1 91 ? 18.241 0.389 0.576 1.00 85.75 91 LEU A C 1
ATOM 686 O O . LEU A 1 91 ? 18.610 1.560 0.686 1.00 85.75 91 LEU A O 1
ATOM 690 N N . TYR A 1 92 ? 17.213 -0.110 1.259 1.00 80.25 92 TYR A N 1
ATOM 691 C CA . TYR A 1 92 ? 16.371 0.709 2.118 1.00 80.25 92 TYR A CA 1
ATOM 692 C C . TYR A 1 92 ? 17.087 1.101 3.399 1.00 80.25 92 TYR A C 1
ATOM 694 O O . TYR A 1 92 ? 17.108 2.283 3.729 1.00 80.25 92 TYR A O 1
ATOM 702 N N . GLY A 1 93 ? 17.750 0.153 4.062 1.00 78.88 93 GLY A N 1
ATOM 703 C CA . GLY A 1 93 ? 18.462 0.421 5.309 1.00 78.88 93 GLY A CA 1
ATOM 704 C C . GLY A 1 93 ? 19.638 1.388 5.159 1.00 78.88 93 GLY A C 1
ATOM 705 O O . GLY A 1 93 ? 20.011 2.040 6.129 1.00 78.88 93 GLY A O 1
ATOM 706 N N . LYS A 1 94 ? 20.230 1.498 3.961 1.00 83.25 94 LYS A N 1
ATOM 707 C CA . LYS A 1 94 ? 21.447 2.296 3.746 1.00 83.25 94 LYS A CA 1
ATOM 708 C C . LYS A 1 94 ? 21.240 3.564 2.921 1.00 83.25 94 LYS A C 1
ATOM 710 O O . LYS A 1 94 ? 21.957 4.542 3.129 1.00 83.25 94 LYS A O 1
ATOM 715 N N . TYR A 1 95 ? 20.302 3.561 1.974 1.00 84.62 95 TYR A N 1
ATOM 716 C CA . TYR A 1 95 ? 20.222 4.607 0.947 1.00 84.62 95 TYR A CA 1
ATOM 717 C C . TYR A 1 95 ? 18.856 5.281 0.821 1.00 84.62 95 TYR A C 1
ATOM 719 O O . TYR A 1 95 ? 18.755 6.332 0.177 1.00 84.62 95 TYR A O 1
ATOM 727 N N . TYR A 1 96 ? 17.798 4.713 1.400 1.00 80.31 96 TYR A N 1
ATOM 728 C CA . TYR A 1 96 ? 16.468 5.303 1.323 1.00 80.31 96 TYR A CA 1
ATOM 729 C C . TYR A 1 96 ? 16.292 6.412 2.364 1.00 80.31 96 TYR A C 1
ATOM 731 O O . TYR A 1 96 ? 16.642 6.254 3.525 1.00 80.31 96 TYR A O 1
ATOM 739 N N . SER A 1 97 ? 15.746 7.557 1.947 1.00 74.44 97 SER A N 1
ATOM 740 C CA . SER A 1 97 ? 15.491 8.703 2.844 1.00 74.44 97 SER A CA 1
ATOM 741 C C . SER A 1 97 ? 14.112 9.340 2.633 1.00 74.44 97 SER A C 1
ATOM 743 O O . SER A 1 97 ? 13.812 10.418 3.156 1.00 74.44 97 SER A O 1
ATOM 745 N N . GLY A 1 98 ? 13.239 8.682 1.861 1.00 68.00 98 GLY A N 1
ATOM 746 C CA . GLY A 1 98 ? 11.942 9.225 1.444 1.00 68.00 98 GLY A CA 1
ATOM 747 C C . GLY A 1 98 ? 10.941 9.463 2.583 1.00 68.00 98 GLY A C 1
ATOM 748 O O . GLY A 1 98 ? 10.046 10.298 2.436 1.00 68.00 98 GLY A O 1
ATOM 749 N N . GLN A 1 99 ? 11.105 8.794 3.729 1.00 64.56 99 GLN A N 1
ATOM 750 C CA . GLN A 1 99 ? 10.158 8.817 4.855 1.00 64.56 99 GLN A CA 1
ATOM 751 C C . GLN A 1 99 ? 10.288 10.036 5.792 1.00 64.56 99 GLN A C 1
ATOM 753 O O . GLN A 1 99 ? 9.376 10.315 6.570 1.00 64.56 99 GLN A O 1
ATOM 758 N N . ALA A 1 100 ? 11.358 10.835 5.700 1.00 63.09 100 ALA A N 1
ATOM 759 C CA . ALA A 1 100 ? 11.683 11.866 6.699 1.00 63.09 100 ALA A CA 1
ATOM 760 C C . ALA A 1 100 ? 10.789 13.134 6.700 1.00 63.09 100 ALA A C 1
ATOM 762 O O . ALA A 1 100 ? 11.021 14.055 7.485 1.00 63.09 100 ALA A O 1
ATOM 763 N N . ARG A 1 101 ? 9.780 13.234 5.822 1.00 65.88 101 ARG A N 1
ATOM 764 C CA . ARG A 1 101 ? 9.100 14.510 5.498 1.00 65.88 101 ARG A CA 1
ATOM 765 C C . ARG A 1 101 ? 7.843 14.833 6.316 1.00 65.88 101 ARG A C 1
ATOM 767 O O . ARG A 1 101 ? 7.271 15.903 6.119 1.00 65.88 101 ARG A O 1
ATOM 774 N N . PHE A 1 102 ? 7.413 13.960 7.227 1.00 71.25 102 PHE A N 1
ATOM 775 C CA . PHE A 1 102 ? 6.196 14.167 8.023 1.00 71.25 102 PHE A CA 1
ATOM 776 C C . PHE A 1 102 ? 6.509 14.336 9.510 1.00 71.25 102 PHE A C 1
ATOM 778 O O . PHE A 1 102 ? 7.162 13.492 10.124 1.00 71.25 102 PHE A O 1
ATOM 785 N N . THR A 1 103 ? 6.026 15.430 10.099 1.00 79.44 103 THR A N 1
ATOM 786 C CA . THR A 1 103 ? 6.389 15.835 11.467 1.00 79.44 103 THR A CA 1
ATOM 787 C C . THR A 1 103 ? 5.211 15.957 12.430 1.00 79.44 103 THR A C 1
ATOM 789 O O . THR A 1 103 ? 5.458 16.061 13.625 1.00 79.44 103 THR A O 1
ATOM 792 N N . SER A 1 104 ? 3.959 15.907 11.960 1.00 87.94 104 SER A N 1
ATOM 793 C CA . SER A 1 104 ? 2.770 16.064 12.812 1.00 87.94 104 SER A CA 1
ATOM 794 C C . SER A 1 104 ? 1.576 15.227 12.320 1.00 87.94 104 SER A C 1
ATOM 796 O O . SER A 1 104 ? 1.420 15.084 11.100 1.00 87.94 104 SER A O 1
ATOM 798 N N . PRO A 1 105 ? 0.707 14.728 13.230 1.00 90.50 105 PRO A N 1
ATOM 799 C CA . PRO A 1 105 ? -0.579 14.125 12.874 1.00 90.50 105 PRO A CA 1
ATOM 800 C C . PRO A 1 105 ? -1.522 15.073 12.121 1.00 90.50 105 PRO A C 1
ATOM 802 O O . PRO A 1 105 ? -2.302 14.602 11.290 1.00 90.50 105 PRO A O 1
ATOM 805 N N . ASP A 1 106 ? -1.386 16.388 12.316 1.00 93.81 106 ASP A N 1
ATOM 806 C CA . ASP A 1 106 ? -2.186 17.424 11.643 1.00 93.81 106 ASP A CA 1
ATOM 807 C C . ASP A 1 106 ? -1.771 17.655 10.183 1.00 93.81 106 ASP A C 1
ATOM 809 O O . ASP A 1 106 ? -2.291 18.545 9.506 1.00 93.81 106 ASP A O 1
ATOM 813 N N . ASN A 1 107 ? -0.810 16.879 9.670 1.00 92.75 107 ASN A N 1
ATOM 814 C CA . ASN A 1 107 ? -0.418 16.984 8.277 1.00 92.75 107 ASN A CA 1
ATOM 815 C C . ASN A 1 107 ? -1.649 16.762 7.367 1.00 92.75 107 ASN A C 1
ATOM 817 O O . ASN A 1 107 ? -2.315 15.728 7.473 1.00 92.75 107 ASN A O 1
ATOM 821 N N . PRO A 1 108 ? -1.944 17.673 6.418 1.00 93.50 108 PRO A N 1
ATOM 822 C CA . PRO A 1 108 ? -3.128 17.559 5.563 1.00 93.50 108 PRO A CA 1
ATOM 823 C C . PRO A 1 108 ? -3.219 16.235 4.799 1.00 93.50 108 PRO A C 1
ATOM 825 O O . PRO A 1 108 ? -4.311 15.780 4.454 1.00 93.50 108 PRO A O 1
ATOM 828 N N . ARG A 1 109 ? -2.075 15.593 4.537 1.00 92.25 109 ARG A N 1
ATOM 829 C CA . ARG A 1 109 ? -2.026 14.283 3.900 1.00 92.25 109 ARG A CA 1
ATOM 830 C C . ARG A 1 109 ? -2.578 13.186 4.809 1.00 92.25 109 ARG A C 1
ATOM 832 O O . ARG A 1 109 ? -3.516 12.518 4.385 1.00 92.25 109 ARG A O 1
ATOM 839 N N . SER A 1 110 ? -2.066 13.040 6.034 1.00 94.44 110 SER A N 1
ATOM 840 C CA . SER A 1 110 ? -2.544 12.026 6.990 1.00 94.44 110 SER A CA 1
ATOM 841 C C . SER A 1 110 ? -3.998 12.263 7.384 1.00 94.44 110 SER A C 1
ATOM 843 O O . SER A 1 110 ? -4.773 11.313 7.487 1.00 94.44 110 SER A O 1
ATOM 845 N N . VAL A 1 111 ? -4.401 13.527 7.543 1.00 96.38 111 VAL A N 1
ATOM 846 C CA . VAL A 1 111 ? -5.800 13.899 7.801 1.00 96.38 111 VAL A CA 1
ATOM 847 C C . VAL A 1 111 ? -6.695 13.509 6.623 1.00 96.38 111 VAL A C 1
ATOM 849 O O . VAL A 1 111 ? -7.731 12.874 6.813 1.00 96.38 111 VAL A O 1
ATOM 852 N N . GLY A 1 112 ? -6.291 13.834 5.391 1.00 96.94 112 GLY A N 1
ATOM 853 C CA . GLY A 1 112 ? -7.054 13.507 4.186 1.00 96.94 112 GLY A CA 1
ATOM 854 C C . GLY A 1 112 ? -7.176 12.001 3.929 1.00 96.94 112 GLY A C 1
ATOM 855 O O . GLY A 1 112 ? -8.243 11.535 3.532 1.00 96.94 112 GLY A O 1
ATOM 856 N N . GLN A 1 113 ? -6.115 11.234 4.192 1.00 97.12 113 GLN A N 1
ATOM 857 C CA . GLN A 1 113 ? -6.128 9.769 4.114 1.00 97.12 113 GLN A CA 1
ATOM 858 C C . GLN A 1 113 ? -7.114 9.175 5.130 1.00 97.12 113 GLN A C 1
ATOM 860 O O . GLN A 1 113 ? -8.007 8.414 4.757 1.00 97.12 113 GLN A O 1
ATOM 865 N N . ALA A 1 114 ? -7.025 9.589 6.399 1.00 97.50 114 ALA A N 1
ATOM 866 C CA . ALA A 1 114 ? -7.929 9.122 7.448 1.00 97.50 114 ALA A CA 1
ATOM 867 C C . ALA A 1 114 ? -9.393 9.526 7.194 1.00 97.50 114 ALA A C 1
ATOM 869 O O . ALA A 1 114 ? -10.307 8.750 7.474 1.00 97.50 114 ALA A O 1
ATOM 870 N N . LYS A 1 115 ? -9.636 10.719 6.631 1.00 97.19 115 LYS A N 1
ATOM 871 C CA . LYS A 1 115 ? -10.975 11.160 6.211 1.00 97.19 115 LYS A CA 1
ATOM 872 C C . LYS A 1 115 ? -11.559 10.228 5.149 1.00 97.19 115 LYS A C 1
ATOM 874 O O . LYS A 1 115 ? -12.676 9.749 5.326 1.00 97.19 115 LYS A O 1
ATOM 879 N N . ALA A 1 116 ? -10.798 9.924 4.095 1.00 97.56 116 ALA A N 1
ATOM 880 C CA . ALA A 1 116 ? -11.240 9.001 3.051 1.00 97.56 116 ALA A CA 1
ATOM 881 C C . ALA A 1 116 ? -11.564 7.611 3.627 1.00 97.56 116 ALA A C 1
ATOM 883 O O . ALA A 1 116 ? -12.613 7.049 3.329 1.00 97.56 116 ALA A O 1
ATOM 884 N N . ILE A 1 117 ? -10.715 7.086 4.515 1.00 97.69 117 ILE A N 1
ATOM 885 C CA . ILE A 1 117 ? -10.953 5.799 5.186 1.00 97.69 117 ILE A CA 1
ATOM 886 C C . ILE A 1 117 ? -12.277 5.813 5.965 1.00 97.69 117 ILE A C 1
ATOM 888 O O . ILE A 1 117 ? -13.100 4.915 5.788 1.00 97.69 117 ILE A O 1
ATOM 892 N N . ARG A 1 118 ? -12.525 6.847 6.779 1.00 96.00 118 ARG A N 1
ATOM 893 C CA . ARG A 1 118 ? -13.764 6.969 7.566 1.00 96.00 118 ARG A CA 1
ATOM 894 C C . ARG A 1 118 ? -15.015 7.037 6.698 1.00 96.00 118 ARG A C 1
ATOM 896 O O . ARG A 1 118 ? -15.986 6.334 6.962 1.00 96.00 118 ARG A O 1
ATOM 903 N N . GLU A 1 119 ? -14.998 7.903 5.690 1.00 96.06 119 GLU A N 1
ATOM 904 C CA . GLU A 1 119 ? -16.176 8.182 4.865 1.00 96.06 119 GLU A CA 1
ATOM 905 C C . GLU A 1 119 ? -16.576 6.974 4.017 1.00 96.06 119 GLU A C 1
ATOM 907 O O . GLU A 1 119 ? -17.764 6.714 3.840 1.00 96.06 119 GLU A O 1
ATOM 912 N N . GLN A 1 120 ? -15.595 6.208 3.536 1.00 96.94 120 GLN A N 1
ATOM 913 C CA . GLN A 1 120 ? -15.833 5.087 2.625 1.00 96.94 120 GLN A CA 1
ATOM 914 C C . GLN A 1 120 ? -15.950 3.732 3.345 1.00 96.94 120 GLN A C 1
ATOM 916 O O . GLN A 1 120 ? -16.502 2.774 2.798 1.00 96.94 120 GLN A O 1
ATOM 921 N N . GLY A 1 121 ? -15.472 3.639 4.589 1.00 93.81 121 GLY A N 1
ATOM 922 C CA . GLY A 1 121 ? -15.501 2.412 5.385 1.00 93.81 121 GLY A CA 1
ATOM 923 C C . GLY A 1 121 ? -16.901 1.930 5.768 1.00 93.81 121 GLY A C 1
ATOM 924 O O . GLY A 1 121 ? -17.145 0.729 5.846 1.00 93.81 121 GLY A O 1
ATOM 925 N N . GLY A 1 122 ? -17.858 2.845 5.952 1.00 90.81 122 GLY A N 1
ATOM 926 C CA . GLY A 1 122 ? -19.236 2.487 6.311 1.00 90.81 122 GLY A CA 1
ATOM 927 C C . GLY A 1 122 ? -19.405 2.002 7.758 1.00 90.81 122 GLY A C 1
ATOM 928 O O . GLY A 1 122 ? -20.363 1.295 8.060 1.00 90.81 122 GLY A O 1
ATOM 929 N N . TRP A 1 123 ? -18.504 2.385 8.667 1.00 92.75 123 TRP A N 1
ATOM 930 C CA . TRP A 1 123 ? -18.485 1.925 10.064 1.00 92.75 123 TRP A CA 1
ATOM 931 C C . TRP A 1 123 ? -19.083 2.932 11.046 1.00 92.75 123 TRP A C 1
ATOM 933 O O . TRP A 1 123 ? -18.557 3.131 12.140 1.00 92.75 123 TRP A O 1
ATOM 943 N N . ARG A 1 124 ? -20.161 3.619 10.658 1.00 88.50 124 ARG A N 1
ATOM 944 C CA . ARG A 1 124 ? -20.776 4.663 11.489 1.00 88.50 124 ARG A CA 1
ATOM 945 C C . ARG A 1 124 ? -21.024 4.140 12.914 1.00 88.50 124 ARG A C 1
ATOM 947 O O . ARG A 1 124 ? -21.796 3.207 13.101 1.00 88.50 124 ARG A O 1
ATOM 954 N N . GLY A 1 125 ? -20.366 4.753 13.900 1.00 89.88 125 GLY A N 1
ATOM 955 C CA . GLY A 1 125 ? -20.496 4.411 15.321 1.00 89.88 125 GLY A CA 1
ATOM 956 C C . GLY A 1 125 ? -19.662 3.219 15.814 1.00 89.88 125 GLY A C 1
ATOM 957 O O . GLY A 1 125 ? -19.687 2.950 17.012 1.00 89.88 125 GLY A O 1
ATOM 958 N N . ARG A 1 126 ? -18.914 2.520 14.948 1.00 95.56 126 ARG A N 1
ATOM 959 C CA . ARG A 1 126 ? -17.983 1.457 15.368 1.00 95.56 126 ARG A CA 1
ATOM 960 C C . ARG A 1 126 ? -16.746 2.062 16.029 1.00 95.56 126 ARG A C 1
ATOM 962 O O . ARG A 1 126 ? -16.263 3.109 15.605 1.00 95.56 126 ARG A O 1
ATOM 969 N N . GLN A 1 127 ? -16.245 1.372 17.047 1.00 97.62 127 GLN A N 1
ATOM 970 C CA . GLN A 1 127 ? -15.066 1.771 17.828 1.00 97.62 127 GLN A CA 1
ATOM 971 C C . GLN A 1 127 ? -14.158 0.575 18.154 1.00 97.62 127 GLN A C 1
ATOM 973 O O . GLN A 1 127 ? -13.210 0.692 18.911 1.00 97.62 127 GLN A O 1
ATOM 978 N N . ASP A 1 128 ? -14.447 -0.593 17.606 1.00 98.38 128 ASP A N 1
ATOM 979 C CA . ASP A 1 128 ? -13.810 -1.880 17.879 1.00 98.38 128 ASP A CA 1
ATOM 980 C C . ASP A 1 128 ? -13.007 -2.387 16.669 1.00 98.38 128 ASP A C 1
ATOM 982 O O . ASP A 1 128 ? -12.739 -3.582 16.549 1.00 98.38 128 ASP A O 1
ATOM 986 N N . LEU A 1 129 ? -12.656 -1.494 15.737 1.00 98.75 129 LEU A N 1
ATOM 987 C CA . LEU A 1 129 ? -12.008 -1.880 14.490 1.00 98.75 129 LEU A CA 1
ATOM 988 C C . LEU A 1 129 ? -10.553 -2.291 14.710 1.00 98.75 129 LEU A C 1
ATOM 990 O O . LEU A 1 129 ? -9.822 -1.707 15.515 1.00 98.75 129 LEU A O 1
ATOM 994 N N . VAL A 1 130 ? -10.120 -3.266 13.915 1.00 98.88 130 VAL A N 1
ATOM 995 C CA . VAL A 1 130 ? -8.717 -3.640 13.754 1.00 98.88 130 VAL A CA 1
ATOM 996 C C . VAL A 1 130 ? -8.190 -3.012 12.464 1.00 98.88 130 VAL A C 1
ATOM 998 O O . VAL A 1 130 ? -8.644 -3.340 11.364 1.00 98.88 130 VAL A O 1
ATOM 1001 N N . ILE A 1 131 ? -7.238 -2.093 12.611 1.00 98.81 131 ILE A N 1
ATOM 1002 C CA . ILE A 1 131 ? -6.690 -1.244 11.550 1.00 98.81 131 ILE A CA 1
ATOM 1003 C C . ILE A 1 131 ? -5.201 -1.539 11.404 1.00 98.81 131 ILE A C 1
ATOM 1005 O O . ILE A 1 131 ? -4.444 -1.416 12.366 1.00 98.81 131 ILE A O 1
ATOM 1009 N N . VAL A 1 132 ? -4.780 -1.901 10.196 1.00 98.81 132 VAL A N 1
ATOM 1010 C CA . VAL A 1 132 ? -3.388 -2.213 9.861 1.00 98.81 132 VAL A CA 1
ATOM 1011 C C . VAL A 1 132 ? -2.842 -1.182 8.888 1.00 98.81 132 VAL A C 1
ATOM 1013 O O . VAL A 1 132 ? -3.457 -0.943 7.854 1.00 98.81 132 VAL A O 1
ATOM 1016 N N . GLU A 1 133 ? -1.668 -0.625 9.176 1.00 98.44 133 GLU A N 1
ATOM 1017 C CA . GLU A 1 133 ? -0.897 0.204 8.247 1.00 98.44 133 GLU A CA 1
ATOM 1018 C C . GLU A 1 133 ? 0.474 -0.422 7.967 1.00 98.44 133 GLU A C 1
ATOM 1020 O O . GLU A 1 133 ? 1.183 -0.814 8.897 1.00 98.44 133 GLU A O 1
ATOM 1025 N N . ILE A 1 134 ? 0.858 -0.494 6.690 1.00 96.25 134 ILE A N 1
ATOM 1026 C CA . ILE A 1 134 ? 2.218 -0.868 6.276 1.00 96.25 134 ILE A CA 1
ATOM 1027 C C . ILE A 1 134 ? 3.021 0.383 5.918 1.00 96.25 134 ILE A C 1
ATOM 1029 O O . ILE A 1 134 ? 2.489 1.282 5.268 1.00 96.25 134 ILE A O 1
ATOM 1033 N N . GLY A 1 135 ? 4.286 0.441 6.344 1.00 92.00 135 GLY A N 1
ATOM 1034 C CA . GLY A 1 135 ? 5.145 1.622 6.204 1.00 92.00 135 GLY A CA 1
ATOM 1035 C C . GLY A 1 135 ? 4.569 2.843 6.921 1.00 92.00 135 GLY A C 1
ATOM 1036 O O . GLY A 1 135 ? 4.478 3.921 6.334 1.00 92.00 135 GLY A O 1
ATOM 1037 N N . CYS A 1 136 ? 4.111 2.663 8.165 1.00 93.69 136 CYS A N 1
ATOM 1038 C CA . CYS A 1 136 ? 3.352 3.696 8.876 1.00 93.69 136 CYS A CA 1
ATOM 1039 C C . CYS A 1 136 ? 4.194 4.919 9.285 1.00 93.69 136 CYS A C 1
ATOM 1041 O O . CYS A 1 136 ? 3.638 5.940 9.706 1.00 93.69 136 CYS A O 1
ATOM 1043 N N . ALA A 1 137 ? 5.526 4.834 9.204 1.00 91.81 137 ALA A N 1
ATOM 1044 C CA . ALA A 1 137 ? 6.456 5.835 9.699 1.00 91.81 137 ALA A CA 1
ATOM 1045 C C . ALA A 1 137 ? 6.156 6.221 11.162 1.00 91.81 137 ALA A C 1
ATOM 1047 O O . ALA A 1 137 ? 6.279 5.409 12.073 1.00 91.81 137 ALA A O 1
ATOM 1048 N N . ALA A 1 138 ? 5.732 7.464 11.405 1.00 93.31 138 ALA A N 1
ATOM 1049 C CA . ALA A 1 138 ? 5.368 7.948 12.737 1.00 93.31 138 ALA A CA 1
ATOM 1050 C C . ALA A 1 138 ? 3.927 7.584 13.171 1.00 93.31 138 ALA A C 1
ATOM 1052 O O . ALA A 1 138 ? 3.494 7.995 14.248 1.00 93.31 138 ALA A O 1
ATOM 1053 N N . GLY A 1 139 ? 3.170 6.842 12.355 1.00 95.81 139 GLY A N 1
ATOM 1054 C CA . GLY A 1 139 ? 1.832 6.331 12.682 1.00 95.81 139 GLY A CA 1
ATOM 1055 C C . GLY A 1 139 ? 0.716 7.373 12.638 1.00 95.81 139 GLY A C 1
ATOM 1056 O O . GLY A 1 139 ? -0.292 7.226 13.324 1.00 95.81 139 GLY A O 1
ATOM 1057 N N . TYR A 1 140 ? 0.879 8.454 11.877 1.00 96.56 140 TYR A N 1
ATOM 1058 C CA . TYR A 1 140 ? -0.063 9.578 11.891 1.00 96.56 140 TYR A CA 1
ATOM 1059 C C . TYR A 1 140 ? -1.424 9.273 11.259 1.00 96.56 140 TYR A C 1
ATOM 1061 O O . TYR A 1 140 ? -2.425 9.844 11.689 1.00 96.56 140 TYR A O 1
ATOM 1069 N N . VAL A 1 141 ? -1.505 8.363 10.285 1.00 97.38 141 VAL A N 1
ATOM 1070 C CA . VAL A 1 141 ? -2.804 7.900 9.765 1.00 97.38 141 VAL A CA 1
ATOM 1071 C C . VAL A 1 141 ? -3.525 7.081 10.830 1.00 97.38 141 VAL A C 1
ATOM 1073 O O . VAL A 1 141 ? -4.682 7.370 11.123 1.00 97.38 141 VAL A O 1
ATOM 1076 N N . LEU A 1 142 ? -2.830 6.133 11.473 1.00 98.38 142 LEU A N 1
ATOM 1077 C CA . LEU A 1 142 ? -3.369 5.370 12.606 1.00 98.38 142 LEU A CA 1
ATOM 1078 C C . LEU A 1 142 ? -3.815 6.282 13.757 1.00 98.38 142 LEU A C 1
ATOM 1080 O O . LEU A 1 142 ? -4.915 6.111 14.277 1.00 98.38 142 LEU A O 1
ATOM 1084 N N . TYR A 1 143 ? -3.019 7.293 14.116 1.00 98.31 143 TYR A N 1
ATOM 1085 C CA . TYR A 1 143 ? -3.404 8.304 15.108 1.00 98.31 143 TYR A CA 1
ATOM 1086 C C . TYR A 1 143 ? -4.693 9.015 14.718 1.00 98.31 143 TYR A C 1
ATOM 1088 O O . TYR A 1 143 ? -5.602 9.186 15.529 1.00 98.31 143 TYR A O 1
ATOM 1096 N N . ASN A 1 144 ? -4.795 9.397 13.448 1.00 98.00 144 ASN A N 1
ATOM 1097 C CA . ASN A 1 144 ? -5.981 10.028 12.910 1.00 98.00 144 ASN A CA 1
ATOM 1098 C C . ASN A 1 144 ? -7.140 9.055 12.715 1.00 98.00 144 ASN A C 1
ATOM 1100 O O . ASN A 1 144 ? -8.160 9.520 12.241 1.00 98.00 144 ASN A O 1
ATOM 1104 N N . LEU A 1 145 ? -7.039 7.770 13.063 1.00 98.00 145 LEU A N 1
ATOM 1105 C CA . LEU A 1 145 ? -8.128 6.779 13.044 1.00 98.00 145 LEU A CA 1
ATOM 1106 C C . LEU A 1 145 ? -8.393 6.163 14.428 1.00 98.00 145 LEU A C 1
ATOM 1108 O O . LEU A 1 145 ? -9.216 5.260 14.550 1.00 98.00 145 LEU A O 1
ATOM 1112 N N . GLN A 1 146 ? -7.701 6.633 15.467 1.00 98.06 146 GLN A N 1
ATOM 1113 C CA . GLN A 1 146 ? -7.690 6.033 16.803 1.00 98.06 146 GLN A CA 1
ATOM 1114 C C . GLN A 1 146 ? -9.076 5.846 17.446 1.00 98.06 146 GLN A C 1
ATOM 1116 O O . GLN A 1 146 ? -9.286 4.888 18.183 1.00 98.06 146 GLN A O 1
ATOM 1121 N N . ASP A 1 147 ? -10.036 6.722 17.144 1.00 97.31 147 ASP A N 1
ATOM 1122 C CA . ASP A 1 147 ? -11.413 6.651 17.640 1.00 97.31 147 ASP A CA 1
ATOM 1123 C C . ASP A 1 147 ? -12.143 5.395 17.149 1.00 97.31 147 ASP A C 1
ATOM 1125 O O . ASP A 1 147 ? -12.948 4.823 17.880 1.00 97.31 147 ASP A O 1
ATOM 1129 N N . LEU A 1 148 ? -11.812 4.914 15.949 1.00 98.25 148 LEU A N 1
ATOM 1130 C CA . LEU A 1 148 ? -12.380 3.686 15.397 1.00 98.25 148 LEU A CA 1
ATOM 1131 C C . LEU A 1 148 ? -11.886 2.425 16.118 1.00 98.25 148 LEU A C 1
ATOM 1133 O O . LEU A 1 148 ? -12.475 1.365 15.925 1.00 98.25 148 LEU A O 1
ATOM 1137 N N . ALA A 1 149 ? -10.835 2.533 16.934 1.00 98.38 149 ALA A N 1
ATOM 1138 C CA . ALA A 1 149 ? -10.288 1.453 17.753 1.00 98.38 149 ALA A CA 1
ATOM 1139 C C . ALA A 1 149 ? -10.510 1.667 19.267 1.00 98.38 149 ALA A C 1
ATOM 1141 O O . ALA A 1 149 ? -10.041 0.862 20.073 1.00 98.38 149 ALA A O 1
ATOM 1142 N N . ALA A 1 150 ? -11.221 2.732 19.659 1.00 98.00 150 ALA A N 1
ATOM 1143 C CA . ALA A 1 150 ? -11.369 3.190 21.041 1.00 98.00 150 ALA A CA 1
ATOM 1144 C C . ALA A 1 150 ? -11.944 2.161 22.035 1.00 98.00 150 ALA A C 1
ATOM 1146 O O . ALA A 1 150 ? -11.664 2.238 23.231 1.00 98.00 150 ALA A O 1
ATOM 1147 N N . ASN A 1 151 ? -12.746 1.208 21.567 1.00 97.19 151 ASN A N 1
ATOM 1148 C CA . ASN A 1 151 ? -13.436 0.203 22.367 1.00 97.19 151 ASN A CA 1
ATOM 1149 C C . ASN A 1 151 ? -12.980 -1.211 21.982 1.00 97.19 151 ASN A C 1
ATOM 1151 O O . ASN A 1 151 ? -13.630 -1.886 21.186 1.00 97.19 151 ASN A O 1
ATOM 1155 N N . ASN A 1 152 ? -11.868 -1.667 22.569 1.00 97.69 152 ASN A N 1
ATOM 1156 C CA . ASN A 1 152 ? -11.272 -2.991 22.338 1.00 97.69 152 ASN A CA 1
ATOM 1157 C C . ASN A 1 152 ? -10.820 -3.264 20.891 1.00 97.69 152 ASN A C 1
ATOM 1159 O O . ASN A 1 152 ? -10.530 -4.415 20.551 1.00 97.69 152 ASN A O 1
ATOM 1163 N N . GLY A 1 153 ? -10.720 -2.224 20.059 1.00 98.56 153 GLY A N 1
ATOM 1164 C CA . GLY A 1 153 ? -10.106 -2.303 18.740 1.00 98.56 153 GLY A CA 1
ATOM 1165 C C . GLY A 1 153 ? -8.580 -2.326 18.812 1.00 98.56 153 GLY A C 1
ATOM 1166 O O . GLY A 1 153 ? -7.973 -2.351 19.891 1.00 98.56 153 GLY A O 1
ATOM 1167 N N . GLN A 1 154 ? -7.937 -2.326 17.645 1.00 98.75 154 GLN A N 1
ATOM 1168 C CA . GLN A 1 154 ? -6.484 -2.407 17.558 1.00 98.75 154 GLN A CA 1
ATOM 1169 C C . GLN A 1 154 ? -5.914 -1.614 16.381 1.00 98.75 154 GLN A C 1
ATOM 1171 O O . GLN A 1 154 ? -6.397 -1.720 15.260 1.00 98.75 154 GLN A O 1
ATOM 1176 N N . LEU A 1 155 ? -4.829 -0.883 16.627 1.00 98.88 155 LEU A N 1
ATOM 1177 C CA . LEU A 1 155 ? -3.994 -0.252 15.607 1.00 98.88 155 LEU A CA 1
ATOM 1178 C C . LEU A 1 155 ? -2.689 -1.045 15.472 1.00 98.88 155 LEU A C 1
ATOM 1180 O O . LEU A 1 155 ? -1.960 -1.212 16.452 1.00 98.88 155 LEU A O 1
ATOM 1184 N N . ILE A 1 156 ? -2.386 -1.540 14.275 1.00 98.75 156 ILE A N 1
ATOM 1185 C CA . ILE A 1 156 ? -1.184 -2.328 13.982 1.00 98.75 156 ILE A CA 1
ATOM 1186 C C . ILE A 1 156 ? -0.367 -1.595 12.922 1.00 98.75 156 ILE A C 1
ATOM 1188 O O . ILE A 1 156 ? -0.869 -1.304 11.841 1.00 98.75 156 ILE A O 1
ATOM 1192 N N . CYS A 1 157 ? 0.899 -1.325 13.217 1.00 98.12 157 CYS A N 1
ATOM 1193 C CA . CYS A 1 157 ? 1.847 -0.760 12.268 1.00 98.12 157 CYS A CA 1
ATOM 1194 C C . CYS A 1 157 ? 2.938 -1.775 11.926 1.00 98.12 157 CYS A C 1
ATOM 1196 O O . CYS A 1 157 ? 3.566 -2.315 12.835 1.00 98.12 157 CYS A O 1
ATOM 1198 N N . PHE A 1 158 ? 3.204 -1.969 10.636 1.00 96.56 158 PHE A N 1
ATOM 1199 C CA . PHE A 1 158 ? 4.444 -2.567 10.138 1.00 96.56 158 PHE A CA 1
ATOM 1200 C C . PHE A 1 158 ? 5.389 -1.443 9.705 1.00 96.56 158 PHE A C 1
ATOM 1202 O O . PHE A 1 158 ? 5.074 -0.712 8.765 1.00 96.56 158 PHE A O 1
ATOM 1209 N N . GLU A 1 159 ? 6.520 -1.282 10.390 1.00 92.56 159 GLU A N 1
ATOM 1210 C CA . GLU A 1 159 ? 7.539 -0.279 10.058 1.00 92.56 159 GLU A CA 1
ATOM 1211 C C . GLU A 1 159 ? 8.935 -0.864 10.271 1.00 92.56 159 GLU A C 1
ATOM 1213 O O . GLU A 1 159 ? 9.269 -1.308 11.368 1.00 92.56 159 GLU A O 1
ATOM 1218 N N . GLY A 1 160 ? 9.747 -0.868 9.216 1.00 87.50 160 GLY A N 1
ATOM 1219 C CA . GLY A 1 160 ? 11.091 -1.440 9.238 1.00 87.50 160 GLY A CA 1
ATOM 1220 C C . GLY A 1 160 ? 12.164 -0.464 9.715 1.00 87.50 160 GLY A C 1
ATOM 1221 O O . GLY A 1 160 ? 13.201 -0.917 10.188 1.00 87.50 160 GLY A O 1
ATOM 1222 N N . ASP A 1 161 ? 11.926 0.847 9.619 1.00 84.56 161 ASP A N 1
ATOM 1223 C CA . ASP A 1 161 ? 12.916 1.867 9.966 1.00 84.56 161 ASP A CA 1
ATOM 1224 C C . ASP A 1 161 ? 12.951 2.135 11.489 1.00 84.56 161 ASP A C 1
ATOM 1226 O O . ASP A 1 161 ? 12.003 2.718 12.039 1.00 84.56 161 ASP A O 1
ATOM 1230 N N . PRO A 1 162 ? 14.041 1.757 12.190 1.00 84.56 162 PRO A N 1
ATOM 1231 C CA . PRO A 1 162 ? 14.164 1.956 13.631 1.00 84.56 162 PRO A CA 1
ATOM 1232 C C . PRO A 1 162 ? 14.142 3.432 14.053 1.00 84.56 162 PRO A C 1
ATOM 1234 O O . PRO A 1 162 ? 13.695 3.738 15.164 1.00 84.56 162 PRO A O 1
ATOM 1237 N N . ASP A 1 163 ? 14.543 4.365 13.185 1.00 83.31 163 ASP A N 1
ATOM 1238 C CA . ASP A 1 163 ? 14.540 5.797 13.506 1.00 83.31 163 ASP A CA 1
ATOM 1239 C C . ASP A 1 163 ? 13.108 6.344 13.642 1.00 83.31 163 ASP A C 1
ATOM 1241 O O . ASP A 1 163 ? 12.848 7.306 14.382 1.00 83.31 163 ASP A O 1
ATOM 1245 N N . LEU A 1 164 ? 12.143 5.700 12.979 1.00 88.19 164 LEU A N 1
ATOM 1246 C CA . LEU A 1 164 ? 10.727 6.062 13.029 1.00 88.19 164 LEU A CA 1
ATOM 1247 C C . LEU A 1 164 ? 10.008 5.434 14.230 1.00 88.19 164 LEU A C 1
ATOM 1249 O O . LEU A 1 164 ? 9.042 6.022 14.731 1.00 88.19 164 LEU A O 1
ATOM 1253 N N . HIS A 1 165 ? 10.513 4.319 14.774 1.00 91.88 165 HIS A N 1
ATOM 1254 C CA . HIS A 1 165 ? 9.898 3.607 15.907 1.00 91.88 165 HIS A CA 1
ATOM 1255 C C . HIS A 1 165 ? 9.761 4.489 17.148 1.00 91.88 165 HIS A C 1
ATOM 1257 O O . HIS A 1 165 ? 8.745 4.430 17.840 1.00 91.88 165 HIS A O 1
ATOM 1263 N N . LYS A 1 166 ? 10.740 5.366 17.416 1.00 91.25 166 LYS A N 1
ATOM 1264 C CA . LYS A 1 166 ? 10.671 6.303 18.550 1.00 91.25 166 LYS A CA 1
ATOM 1265 C C . LYS A 1 166 ? 9.508 7.286 18.408 1.00 91.25 166 LYS A C 1
ATOM 1267 O O . LYS A 1 166 ? 8.799 7.548 19.379 1.00 91.25 166 LYS A O 1
ATOM 1272 N N . ARG A 1 167 ? 9.310 7.837 17.205 1.00 91.56 167 ARG A N 1
ATOM 1273 C CA . ARG A 1 167 ? 8.210 8.776 16.927 1.00 91.56 167 ARG A CA 1
ATOM 1274 C C . ARG A 1 167 ? 6.866 8.062 17.012 1.00 91.56 167 ARG A C 1
ATOM 1276 O O . ARG A 1 167 ? 5.967 8.550 17.690 1.00 91.56 167 ARG A O 1
ATOM 1283 N N . LEU A 1 168 ? 6.775 6.876 16.413 1.00 95.50 168 LEU A N 1
ATOM 1284 C CA . LEU A 1 168 ? 5.600 6.016 16.506 1.00 95.50 168 LEU A CA 1
ATOM 1285 C C . LEU A 1 168 ? 5.251 5.660 17.957 1.00 95.50 168 LEU A C 1
ATOM 1287 O O . LEU A 1 168 ? 4.082 5.689 18.327 1.00 95.50 168 LEU A O 1
ATOM 1291 N N . GLY A 1 169 ? 6.247 5.376 18.799 1.00 96.56 169 GLY A N 1
ATOM 1292 C CA . GLY A 1 169 ? 6.040 5.115 20.223 1.00 96.56 169 GLY A CA 1
ATOM 1293 C C . GLY A 1 169 ? 5.365 6.285 20.944 1.00 96.56 169 GLY A C 1
ATOM 1294 O O . GLY A 1 169 ? 4.451 6.072 21.737 1.00 96.56 169 GLY A O 1
ATOM 1295 N N . GLY A 1 170 ? 5.748 7.526 20.619 1.00 96.19 170 GLY A N 1
ATOM 1296 C CA . GLY A 1 170 ? 5.068 8.729 21.110 1.00 96.19 170 GLY A CA 1
ATOM 1297 C C . GLY A 1 170 ? 3.612 8.813 20.642 1.00 96.19 170 GLY A C 1
ATOM 1298 O O . GLY A 1 170 ? 2.716 9.068 21.445 1.00 96.19 170 GLY A O 1
ATOM 1299 N N . THR A 1 171 ? 3.367 8.521 19.364 1.00 97.25 171 THR A N 1
ATOM 1300 C CA . THR A 1 171 ? 2.021 8.463 18.782 1.00 97.25 171 THR A CA 1
ATOM 1301 C C . THR A 1 171 ? 1.139 7.423 19.477 1.00 97.25 171 THR A C 1
ATOM 1303 O O . THR A 1 171 ? 0.027 7.737 19.898 1.00 97.25 171 THR A O 1
ATOM 1306 N N . PHE A 1 172 ? 1.624 6.191 19.644 1.00 98.25 172 PHE A N 1
ATOM 1307 C CA . PHE A 1 172 ? 0.880 5.119 20.306 1.00 98.25 172 PHE A CA 1
ATOM 1308 C C . PHE A 1 172 ? 0.662 5.379 21.791 1.00 98.25 172 PHE A C 1
ATOM 1310 O O . PHE A 1 172 ? -0.420 5.081 22.290 1.00 98.25 172 PHE A O 1
ATOM 1317 N N . LYS A 1 173 ? 1.622 6.006 22.479 1.00 98.25 173 LYS A N 1
ATOM 1318 C CA . LYS A 1 173 ? 1.423 6.471 23.854 1.00 98.25 173 LYS A CA 1
ATOM 1319 C C . LYS A 1 173 ? 0.255 7.458 23.938 1.00 98.25 173 LYS A C 1
ATOM 1321 O O . LYS A 1 173 ? -0.632 7.262 24.761 1.00 98.25 173 LYS A O 1
ATOM 1326 N N . ALA A 1 174 ? 0.208 8.454 23.050 1.00 98.00 174 ALA A N 1
ATOM 1327 C CA . ALA A 1 174 ? -0.884 9.427 23.015 1.00 98.00 174 ALA A CA 1
ATOM 1328 C C . ALA A 1 174 ? -2.250 8.776 22.715 1.00 98.00 174 ALA A C 1
ATOM 1330 O O . ALA A 1 174 ? -3.261 9.178 23.291 1.00 98.00 174 ALA A O 1
ATOM 1331 N N . VAL A 1 175 ? -2.289 7.749 21.854 1.00 98.31 175 VAL A N 1
ATOM 1332 C CA . VAL A 1 175 ? -3.507 6.951 21.621 1.00 98.31 175 VAL A CA 1
ATOM 1333 C C . VAL A 1 175 ? -3.935 6.224 22.894 1.00 98.31 175 VAL A C 1
ATOM 1335 O O . VAL A 1 175 ? -5.092 6.336 23.285 1.00 98.31 175 VAL A O 1
ATOM 1338 N N . SER A 1 176 ? -3.023 5.509 23.556 1.00 97.81 176 SER A N 1
ATOM 1339 C CA . SER A 1 176 ? -3.325 4.740 24.770 1.00 97.81 176 SER A CA 1
ATOM 1340 C C . SER A 1 176 ? -3.756 5.618 25.949 1.00 97.81 176 SER A C 1
ATOM 1342 O O . SER A 1 176 ? -4.619 5.214 26.721 1.00 97.81 176 SER A O 1
ATOM 1344 N N . GLU A 1 177 ? -3.207 6.828 26.079 1.00 98.12 177 GLU A N 1
ATOM 1345 C CA . GLU A 1 177 ? -3.640 7.803 27.091 1.00 98.12 177 GLU A CA 1
ATOM 1346 C C . GLU A 1 177 ? -5.066 8.307 26.829 1.00 98.12 177 GLU A C 1
ATOM 1348 O O . GLU A 1 177 ? -5.850 8.466 27.764 1.00 98.12 177 GLU A O 1
ATOM 1353 N N . LYS A 1 178 ? -5.424 8.533 25.558 1.00 98.25 178 LYS A N 1
ATOM 1354 C CA . LYS A 1 178 ? -6.752 9.023 25.168 1.00 98.25 178 LYS A CA 1
ATOM 1355 C C . LYS A 1 178 ? -7.817 7.921 25.149 1.00 98.25 178 LYS A C 1
ATOM 1357 O O . LYS A 1 178 ? -8.966 8.177 25.502 1.00 98.25 178 LYS A O 1
ATOM 1362 N N . TYR A 1 179 ? -7.441 6.712 24.741 1.00 98.25 179 TYR A N 1
ATOM 1363 C CA . TYR A 1 179 ? -8.313 5.547 24.605 1.00 98.25 179 TYR A CA 1
ATOM 1364 C C . TYR A 1 179 ? -7.669 4.317 25.267 1.00 98.25 179 TYR A C 1
ATOM 1366 O O . TYR A 1 179 ? -7.091 3.480 24.574 1.00 98.25 179 TYR A O 1
ATOM 1374 N N . PRO A 1 180 ? -7.795 4.156 26.599 1.00 97.44 180 PRO A N 1
ATOM 1375 C CA . PRO A 1 180 ? -7.128 3.078 27.342 1.00 97.44 180 PRO A CA 1
ATOM 1376 C C . PRO A 1 180 ? -7.501 1.655 26.905 1.00 97.44 180 PRO A C 1
ATOM 1378 O O . PRO A 1 180 ? -6.731 0.723 27.118 1.00 97.44 180 PRO A O 1
ATOM 1381 N N . ASN A 1 181 ? -8.671 1.482 26.280 1.00 98.00 181 ASN A N 1
ATOM 1382 C CA . ASN A 1 181 ? -9.134 0.190 25.767 1.00 98.00 181 ASN A CA 1
ATOM 1383 C C . ASN A 1 181 ? -8.680 -0.087 24.322 1.00 98.00 181 ASN A C 1
ATOM 1385 O O . ASN A 1 181 ? -8.887 -1.196 23.826 1.00 98.00 181 ASN A O 1
ATOM 1389 N N . ALA A 1 182 ? -8.087 0.891 23.632 1.00 98.38 182 ALA A N 1
ATOM 1390 C CA . ALA A 1 182 ? -7.519 0.690 22.306 1.00 98.38 182 ALA A CA 1
ATOM 1391 C C . ALA A 1 182 ? -6.154 0.004 22.421 1.00 98.38 182 ALA A C 1
ATOM 1393 O O . ALA A 1 182 ? -5.272 0.441 23.163 1.00 98.38 182 ALA A O 1
ATOM 1394 N N . LYS A 1 183 ? -5.949 -1.060 21.645 1.00 98.62 183 LYS A N 1
ATOM 1395 C CA . LYS A 1 183 ? -4.658 -1.751 21.574 1.00 98.62 183 LYS A CA 1
ATOM 1396 C C . LYS A 1 183 ? -3.795 -1.123 20.484 1.00 98.62 183 LYS A C 1
ATOM 1398 O O . LYS A 1 183 ? -4.284 -0.812 19.401 1.00 98.62 183 LYS A O 1
ATOM 1403 N N . THR A 1 184 ? -2.496 -1.002 20.722 1.00 98.69 184 THR A N 1
ATOM 1404 C CA . THR A 1 184 ? -1.520 -0.566 19.713 1.00 98.69 184 THR A CA 1
ATOM 1405 C C . THR A 1 184 ? -0.420 -1.617 19.571 1.00 98.69 184 THR A C 1
ATOM 1407 O O . THR A 1 184 ? -0.047 -2.276 20.543 1.00 98.69 184 THR A O 1
ATOM 1410 N N . LYS A 1 185 ? 0.065 -1.850 18.348 1.00 98.38 185 LYS A N 1
ATOM 1411 C CA . LYS A 1 185 ? 1.123 -2.829 18.063 1.00 98.38 185 LYS A CA 1
ATOM 1412 C C . LYS A 1 185 ? 2.056 -2.305 16.976 1.00 98.38 185 LYS A C 1
ATOM 1414 O O . LYS A 1 185 ? 1.614 -2.058 15.859 1.00 98.38 185 LYS A O 1
ATOM 1419 N N . LEU A 1 186 ? 3.345 -2.191 17.289 1.00 97.94 186 LEU A N 1
ATOM 1420 C CA . LEU A 1 186 ? 4.413 -2.055 16.297 1.00 97.94 186 LEU A CA 1
ATOM 1421 C C . LEU A 1 186 ? 4.941 -3.452 15.951 1.00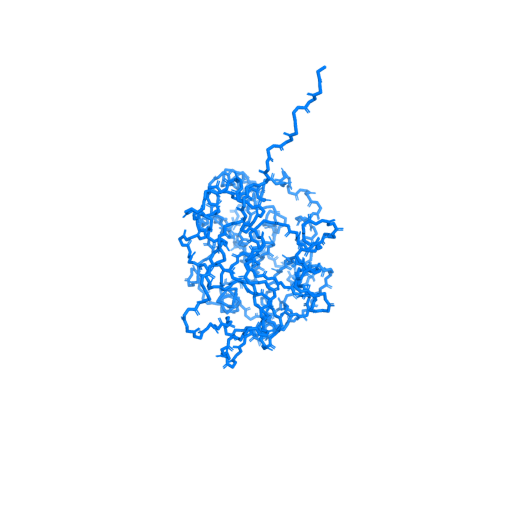 97.94 186 LEU A C 1
ATOM 1423 O O . LEU A 1 186 ? 5.262 -4.240 16.840 1.00 97.94 186 LEU A O 1
ATOM 1427 N N . VAL A 1 187 ? 5.038 -3.742 14.661 1.00 97.12 187 VAL A N 1
ATOM 1428 C CA . VAL A 1 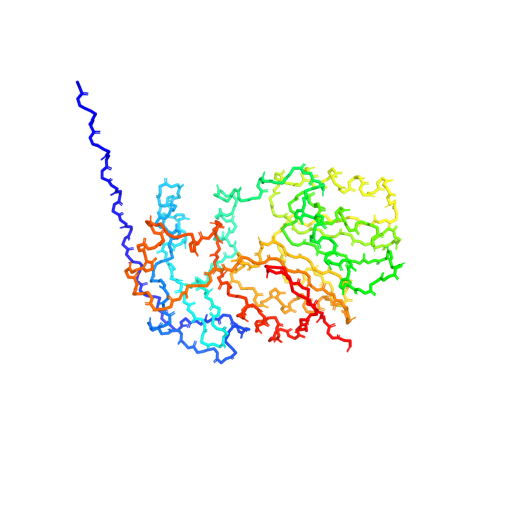187 ? 5.777 -4.861 14.084 1.00 97.12 187 VAL A CA 1
ATOM 1429 C C . VAL A 1 187 ? 7.014 -4.261 13.401 1.00 97.12 187 VAL A C 1
ATOM 1431 O O . VAL A 1 187 ? 6.856 -3.587 12.382 1.00 97.12 187 VAL A O 1
ATOM 1434 N N . PRO A 1 188 ? 8.225 -4.434 13.966 1.00 93.12 188 PRO A N 1
ATOM 1435 C CA . PRO A 1 188 ? 9.441 -3.763 13.505 1.00 93.12 188 PRO A CA 1
ATOM 1436 C C . PRO A 1 188 ? 10.031 -4.455 12.263 1.00 93.12 188 PRO A C 1
ATOM 1438 O O . PRO A 1 188 ? 11.150 -4.963 12.283 1.00 93.12 188 PRO A O 1
ATOM 1441 N N . SER A 1 189 ? 9.239 -4.563 11.198 1.00 89.88 189 SER A N 1
ATOM 1442 C CA . SER A 1 189 ? 9.622 -5.207 9.944 1.00 89.88 189 SER A CA 1
ATOM 1443 C C . SER A 1 189 ? 8.823 -4.654 8.768 1.00 89.88 189 SER A C 1
ATOM 1445 O O . SER A 1 189 ? 7.790 -4.004 8.939 1.00 89.88 189 SER A O 1
ATOM 1447 N N . LEU A 1 190 ? 9.256 -5.011 7.557 1.00 88.00 190 LEU A N 1
ATOM 1448 C CA . LEU A 1 190 ? 8.391 -4.968 6.379 1.00 88.00 190 LEU A CA 1
ATOM 1449 C C . LEU A 1 190 ? 7.152 -5.857 6.586 1.00 88.00 190 LEU A C 1
ATOM 1451 O O . LEU A 1 190 ? 7.120 -6.719 7.473 1.00 88.00 190 LEU A O 1
ATOM 1455 N N . PHE A 1 191 ? 6.118 -5.632 5.776 1.00 92.31 191 PHE A N 1
ATOM 1456 C CA . PHE A 1 191 ? 4.918 -6.461 5.796 1.00 92.31 191 PHE A CA 1
ATOM 1457 C C . PHE A 1 191 ? 5.244 -7.880 5.328 1.00 92.31 191 PHE A C 1
ATOM 1459 O O . PHE A 1 191 ? 5.867 -8.060 4.287 1.00 92.31 191 PHE A O 1
ATOM 1466 N N . GLN A 1 192 ? 4.819 -8.876 6.102 1.00 89.31 192 GLN A N 1
ATOM 1467 C CA . GLN A 1 192 ? 5.091 -10.285 5.832 1.00 89.31 192 GLN A CA 1
ATOM 1468 C C . GLN A 1 192 ? 3.778 -11.022 5.576 1.00 89.31 192 GLN A C 1
ATOM 1470 O O . GLN A 1 192 ? 2.842 -10.937 6.377 1.00 89.31 192 GLN A O 1
ATOM 1475 N N . VAL A 1 193 ? 3.722 -11.772 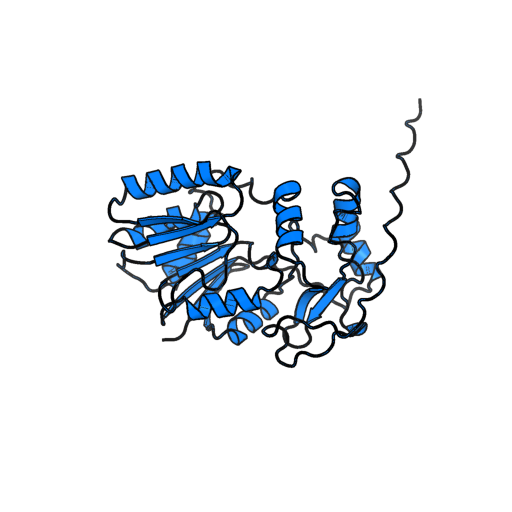4.477 1.00 91.25 193 VAL A N 1
ATOM 1476 C CA . VAL A 1 193 ? 2.595 -12.661 4.172 1.00 91.25 193 VAL A CA 1
ATOM 1477 C C . VAL A 1 193 ? 2.477 -13.726 5.263 1.00 91.25 193 VAL A C 1
ATOM 1479 O O . VAL A 1 193 ? 3.472 -14.317 5.676 1.00 91.25 193 VAL A O 1
ATOM 1482 N N . GLY A 1 194 ? 1.262 -13.959 5.757 1.00 94.31 194 GLY A N 1
ATOM 1483 C CA . GLY A 1 194 ? 0.983 -14.905 6.837 1.00 94.31 194 GLY A CA 1
ATOM 1484 C C . GLY A 1 194 ? 1.153 -14.331 8.247 1.00 94.31 194 GLY A C 1
ATOM 1485 O O . GLY A 1 194 ? 0.858 -15.026 9.216 1.00 94.31 194 GLY A O 1
ATOM 1486 N N . ALA A 1 195 ? 1.569 -13.067 8.398 1.00 95.56 195 ALA A N 1
ATOM 1487 C CA . ALA A 1 195 ? 1.771 -12.451 9.715 1.00 95.56 195 ALA A CA 1
ATOM 1488 C C . ALA A 1 195 ? 0.466 -12.176 10.486 1.00 95.56 195 ALA A C 1
ATOM 1490 O O . ALA A 1 195 ? 0.497 -11.938 11.697 1.00 95.56 195 ALA A O 1
ATOM 1491 N N . LEU A 1 196 ? -0.675 -12.168 9.793 1.00 98.00 196 LEU A N 1
ATOM 1492 C CA . LEU A 1 196 ? -1.993 -11.900 10.362 1.00 98.00 196 LEU A CA 1
ATOM 1493 C C . LEU A 1 196 ? -2.967 -13.036 10.027 1.00 98.00 196 LEU A C 1
ATOM 1495 O O . LEU A 1 196 ? -2.859 -13.704 8.996 1.00 98.00 196 LEU A O 1
ATOM 1499 N N . ALA A 1 197 ? -3.935 -13.266 10.914 1.00 98.31 197 ALA A N 1
ATOM 1500 C CA . ALA A 1 197 ? -4.940 -14.304 10.719 1.00 98.31 197 ALA A CA 1
ATOM 1501 C C . ALA A 1 197 ? -5.903 -13.949 9.572 1.00 98.31 197 ALA A C 1
ATOM 1503 O O . ALA A 1 197 ? -6.121 -12.777 9.255 1.00 98.31 197 ALA A O 1
ATOM 1504 N N . GLU A 1 198 ? -6.491 -14.969 8.953 1.00 98.50 198 GLU A N 1
ATOM 1505 C CA . GLU A 1 198 ? -7.533 -14.774 7.942 1.00 98.50 198 GLU A CA 1
ATOM 1506 C C . GLU A 1 198 ? -8.739 -14.040 8.540 1.00 98.50 198 GLU A C 1
ATOM 1508 O O . GLU A 1 198 ? -9.096 -14.277 9.694 1.00 98.50 198 GLU A O 1
ATOM 1513 N N . SER A 1 199 ? -9.365 -13.153 7.758 1.00 98.50 199 SER A N 1
ATOM 1514 C CA . SER A 1 199 ? -10.570 -12.411 8.159 1.00 98.50 199 SER A CA 1
ATOM 1515 C C . SER A 1 199 ? -10.480 -11.786 9.564 1.00 98.50 199 SER A C 1
ATOM 1517 O O . SER A 1 199 ? -11.441 -11.789 10.336 1.00 98.50 199 SER A O 1
ATOM 1519 N N . SER A 1 200 ? -9.313 -11.249 9.918 1.00 98.56 200 SER A N 1
ATOM 1520 C CA . SER A 1 200 ? -9.020 -10.738 11.259 1.00 98.56 200 SER A CA 1
ATOM 1521 C C . SER A 1 200 ? -9.031 -9.216 11.360 1.00 98.56 200 SER A C 1
ATOM 1523 O O . SER A 1 200 ? -9.159 -8.702 12.472 1.00 98.56 200 SER A O 1
ATOM 1525 N N . ILE A 1 201 ? -8.948 -8.499 10.233 1.00 98.62 201 ILE A N 1
ATOM 1526 C CA . ILE A 1 201 ? -8.846 -7.034 10.216 1.00 98.62 201 ILE A CA 1
ATOM 1527 C C . ILE A 1 201 ? -10.019 -6.377 9.481 1.00 98.62 201 ILE A C 1
ATOM 1529 O O . ILE A 1 201 ? -10.601 -6.963 8.567 1.00 98.62 201 ILE A O 1
ATOM 1533 N N . ASP A 1 202 ? -10.362 -5.149 9.867 1.00 98.75 202 ASP A N 1
ATOM 1534 C CA . ASP A 1 202 ? -11.437 -4.365 9.243 1.00 98.75 202 ASP A CA 1
ATOM 1535 C C . ASP A 1 202 ? -10.891 -3.382 8.198 1.00 98.75 202 ASP A C 1
ATOM 1537 O O . ASP A 1 202 ? -11.556 -3.097 7.197 1.00 98.75 202 ASP A O 1
ATOM 1541 N N . VAL A 1 203 ? -9.678 -2.867 8.432 1.00 98.81 203 VAL A N 1
ATOM 1542 C CA . VAL A 1 203 ? -9.050 -1.832 7.606 1.00 98.81 203 VAL A CA 1
ATOM 1543 C C . VAL A 1 203 ? -7.591 -2.170 7.346 1.00 98.81 203 VAL A C 1
ATOM 1545 O O . VAL A 1 203 ? -6.828 -2.403 8.281 1.00 98.81 203 VAL A O 1
ATOM 1548 N N . PHE A 1 204 ? -7.190 -2.115 6.081 1.00 98.81 204 PHE A N 1
ATOM 1549 C CA . PHE A 1 204 ? -5.791 -2.119 5.671 1.00 98.81 204 PHE A CA 1
ATOM 1550 C C . PHE A 1 204 ? -5.448 -0.788 5.002 1.00 98.81 204 PHE A C 1
ATOM 1552 O O . PHE A 1 204 ? -6.214 -0.297 4.176 1.00 98.81 204 PHE A O 1
ATOM 1559 N N . THR A 1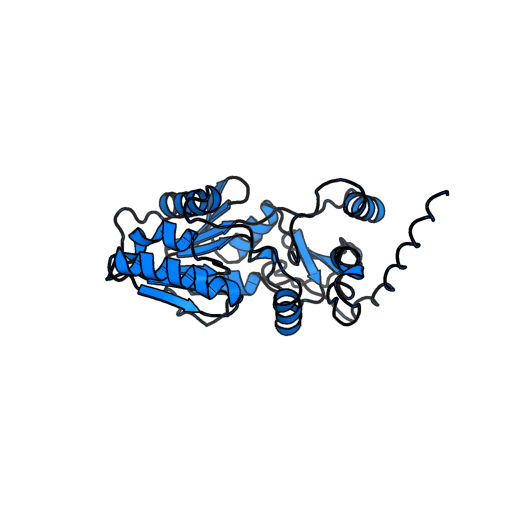 205 ? -4.309 -0.190 5.328 1.00 98.38 205 THR A N 1
ATOM 1560 C CA . THR A 1 205 ? -3.858 1.076 4.745 1.00 98.38 205 THR A CA 1
ATOM 1561 C C . THR A 1 205 ? -2.416 0.980 4.265 1.00 98.38 205 THR A C 1
ATOM 1563 O O . THR A 1 205 ? -1.542 0.425 4.929 1.00 98.38 205 THR A O 1
ATOM 1566 N N . SER A 1 206 ? -2.180 1.535 3.079 1.00 97.12 206 SER A N 1
ATOM 1567 C CA . SER A 1 206 ? -0.858 1.688 2.490 1.00 97.12 206 SER A CA 1
ATOM 1568 C C . SER A 1 206 ? -0.766 3.034 1.776 1.00 97.12 206 SER A C 1
ATOM 1570 O O . SER A 1 206 ? -1.618 3.373 0.956 1.00 97.12 206 SER A O 1
ATOM 1572 N N . SER A 1 207 ? 0.272 3.814 2.057 1.00 94.69 207 SER A N 1
ATOM 1573 C CA . SER A 1 207 ? 0.513 5.089 1.382 1.00 94.69 207 SER A CA 1
ATOM 1574 C C . SER A 1 207 ? 1.949 5.147 0.902 1.00 94.69 207 SER A C 1
ATOM 1576 O O . SER A 1 207 ? 2.849 5.358 1.707 1.00 94.69 207 SER A O 1
ATOM 1578 N N . HIS A 1 208 ? 2.139 5.056 -0.412 1.00 92.69 208 HIS A N 1
ATOM 1579 C CA . HIS A 1 208 ? 3.453 5.039 -1.044 1.00 92.69 208 HIS A CA 1
ATOM 1580 C C . HIS A 1 208 ? 4.375 3.935 -0.498 1.00 92.69 208 HIS A C 1
ATOM 1582 O O . HIS A 1 208 ? 5.475 4.190 -0.013 1.00 92.69 208 HIS A O 1
ATOM 1588 N N . VAL A 1 209 ? 3.865 2.701 -0.502 1.00 92.25 209 VAL A N 1
ATOM 1589 C CA . VAL A 1 209 ? 4.587 1.496 -0.057 1.00 92.25 209 VAL A CA 1
ATOM 1590 C C . VAL A 1 209 ? 4.483 0.389 -1.105 1.00 92.25 209 VAL A C 1
ATOM 1592 O O . VAL A 1 209 ? 5.466 -0.279 -1.402 1.00 92.25 209 VAL A O 1
ATOM 1595 N N . LEU A 1 210 ? 3.309 0.191 -1.710 1.00 93.69 210 LEU A N 1
ATOM 1596 C CA . LEU A 1 210 ? 3.077 -0.909 -2.656 1.00 93.69 210 LEU A CA 1
ATOM 1597 C C . LEU A 1 210 ? 3.921 -0.813 -3.938 1.00 93.69 210 LEU A C 1
ATOM 1599 O O . LEU A 1 210 ? 4.276 -1.842 -4.504 1.00 93.69 210 LEU A O 1
ATOM 1603 N N . GLU A 1 211 ? 4.275 0.391 -4.391 1.00 92.31 211 GLU A N 1
ATOM 1604 C CA . GLU A 1 211 ? 5.173 0.621 -5.534 1.00 92.31 211 GLU A CA 1
ATOM 1605 C C . GLU A 1 211 ? 6.621 0.178 -5.273 1.00 92.31 211 GLU A C 1
ATOM 1607 O O . GLU A 1 211 ? 7.413 0.023 -6.204 1.00 92.31 211 GLU A O 1
ATOM 1612 N N . HIS A 1 212 ? 6.959 -0.033 -4.005 1.00 90.50 212 HIS A N 1
ATOM 1613 C CA . HIS A 1 212 ? 8.266 -0.481 -3.552 1.00 90.50 212 HIS A CA 1
ATOM 1614 C C . HIS A 1 212 ? 8.326 -1.997 -3.340 1.00 90.50 212 HIS A C 1
ATOM 1616 O O . HIS A 1 212 ? 9.399 -2.535 -3.084 1.00 90.50 212 HIS A O 1
ATOM 1622 N N . HIS A 1 213 ? 7.192 -2.702 -3.440 1.00 89.38 213 HIS A N 1
ATOM 1623 C CA . HIS A 1 213 ? 7.161 -4.144 -3.234 1.00 89.38 213 HIS A CA 1
ATOM 1624 C C . HIS A 1 213 ? 7.667 -4.878 -4.490 1.00 89.38 213 HIS A C 1
ATOM 1626 O O . HIS A 1 213 ? 7.218 -4.564 -5.598 1.00 89.38 213 HIS A O 1
ATOM 1632 N N . PRO A 1 214 ? 8.552 -5.884 -4.357 1.00 87.69 214 PRO A N 1
ATOM 1633 C CA . PRO A 1 214 ? 9.058 -6.652 -5.498 1.00 87.69 214 PRO A CA 1
ATOM 1634 C C . PRO A 1 214 ? 7.987 -7.582 -6.082 1.00 87.69 214 PRO A C 1
ATOM 1636 O O . PRO A 1 214 ? 8.043 -7.956 -7.255 1.00 87.69 214 PRO A O 1
ATOM 1639 N N . ASN A 1 215 ? 6.994 -7.945 -5.268 1.00 89.88 215 ASN A N 1
ATOM 1640 C CA . ASN A 1 215 ? 5.798 -8.654 -5.700 1.00 89.88 215 ASN A CA 1
ATOM 1641 C C . ASN A 1 215 ? 4.541 -8.113 -4.995 1.00 89.88 215 ASN A C 1
ATOM 1643 O O . ASN A 1 215 ? 4.121 -8.667 -3.983 1.00 89.88 215 ASN A O 1
ATOM 1647 N N . PRO A 1 216 ? 3.933 -7.016 -5.466 1.00 92.31 216 PRO A N 1
ATOM 1648 C CA . PRO A 1 216 ? 2.742 -6.455 -4.825 1.00 92.31 216 PRO A CA 1
ATOM 1649 C C . PRO A 1 216 ? 1.507 -7.363 -4.952 1.00 92.31 216 PRO A C 1
ATOM 1651 O O . PRO A 1 216 ? 0.572 -7.210 -4.175 1.00 92.31 216 PRO A O 1
ATOM 1654 N N . CYS A 1 217 ? 1.498 -8.333 -5.877 1.00 92.50 217 CYS A N 1
ATOM 1655 C CA . CYS A 1 217 ? 0.391 -9.284 -6.004 1.00 92.50 217 CYS A CA 1
ATOM 1656 C C . CYS A 1 217 ? 0.218 -10.147 -4.752 1.00 92.50 217 CYS A C 1
ATOM 1658 O O . CYS A 1 217 ? -0.906 -10.320 -4.298 1.00 92.50 217 CYS A O 1
ATOM 1660 N N . GLU A 1 218 ? 1.319 -10.624 -4.163 1.00 93.25 218 GLU A N 1
ATOM 1661 C CA . GLU A 1 218 ? 1.281 -11.385 -2.906 1.00 93.25 218 GLU A CA 1
ATOM 1662 C C . GLU A 1 218 ? 0.714 -10.539 -1.761 1.00 93.25 218 GLU A C 1
ATOM 1664 O O . GLU A 1 218 ? -0.039 -11.042 -0.933 1.00 93.25 218 GLU A O 1
ATOM 1669 N N . VAL A 1 219 ? 1.003 -9.232 -1.751 1.00 95.12 219 VAL A N 1
ATOM 1670 C CA . VAL A 1 219 ? 0.414 -8.305 -0.777 1.00 95.12 219 VAL A CA 1
ATOM 1671 C C . VAL A 1 219 ? -1.084 -8.153 -1.017 1.00 95.12 219 VAL A C 1
ATOM 1673 O O . VAL A 1 219 ? -1.847 -8.197 -0.062 1.00 95.12 219 VAL A O 1
ATOM 1676 N N . PHE A 1 220 ? -1.540 -7.997 -2.262 1.00 96.44 220 PHE A N 1
ATOM 1677 C CA . PHE A 1 220 ? -2.973 -7.872 -2.546 1.00 96.44 220 PHE A CA 1
ATOM 1678 C C . PHE A 1 220 ? -3.747 -9.133 -2.154 1.00 96.44 220 PHE A C 1
ATOM 1680 O O . PHE A 1 220 ? -4.790 -9.027 -1.511 1.00 96.44 220 PHE A O 1
ATOM 1687 N N . GLU A 1 221 ? -3.221 -10.308 -2.497 1.00 96.62 221 GLU A N 1
ATOM 1688 C CA . GLU A 1 221 ? -3.801 -11.604 -2.133 1.00 96.62 221 GLU A CA 1
ATOM 1689 C C . GLU A 1 221 ? -3.843 -11.784 -0.611 1.00 96.62 221 GLU A C 1
ATOM 1691 O O . GLU A 1 221 ? -4.878 -12.154 -0.050 1.00 96.62 221 GLU A O 1
ATOM 1696 N N . GLU A 1 222 ? -2.755 -11.442 0.080 1.00 97.75 222 GLU A N 1
ATOM 1697 C CA . GLU A 1 222 ? -2.692 -11.510 1.535 1.00 97.75 222 GLU A CA 1
ATOM 1698 C C . GLU A 1 222 ? -3.669 -10.538 2.196 1.00 97.75 222 GLU A C 1
ATOM 1700 O O . GLU A 1 222 ? -4.400 -10.922 3.107 1.00 97.75 222 GLU A O 1
ATOM 1705 N N . VAL A 1 223 ? -3.734 -9.290 1.726 1.00 98.31 223 VAL A N 1
ATOM 1706 C CA . VAL A 1 223 ? -4.665 -8.286 2.254 1.00 98.31 223 VAL A CA 1
ATOM 1707 C C . VAL A 1 223 ? -6.109 -8.731 2.036 1.00 98.31 223 VAL A C 1
ATOM 1709 O O . VAL A 1 223 ? -6.937 -8.603 2.940 1.00 98.31 223 VAL A O 1
ATOM 1712 N N . PHE A 1 224 ? -6.413 -9.318 0.876 1.00 98.44 224 PHE A N 1
ATOM 1713 C CA . PHE A 1 224 ? -7.723 -9.902 0.611 1.00 98.44 224 PHE A CA 1
ATOM 1714 C C . PHE A 1 224 ? -8.037 -11.041 1.590 1.00 98.44 224 PHE A C 1
ATOM 1716 O O . PHE A 1 224 ? -9.149 -11.113 2.114 1.00 98.44 224 PHE A O 1
ATOM 1723 N N . ARG A 1 225 ? -7.069 -11.910 1.901 1.00 98.44 225 ARG A N 1
ATOM 1724 C CA . ARG A 1 225 ? -7.229 -13.001 2.874 1.00 98.44 225 ARG A CA 1
ATOM 1725 C C . ARG A 1 225 ? -7.493 -12.477 4.291 1.00 98.44 225 ARG A C 1
ATOM 1727 O O . ARG A 1 225 ? -8.446 -12.906 4.939 1.00 98.44 225 ARG A O 1
ATOM 1734 N N . ILE A 1 226 ? -6.683 -11.542 4.784 1.00 98.69 226 ILE A N 1
ATOM 1735 C CA . ILE A 1 226 ? -6.745 -11.072 6.181 1.00 98.69 226 ILE A CA 1
ATOM 1736 C C . ILE A 1 226 ? -7.904 -10.106 6.451 1.00 98.69 226 ILE A C 1
ATOM 1738 O O . ILE A 1 226 ? -8.349 -10.008 7.596 1.00 98.69 226 ILE A O 1
ATOM 1742 N N . LEU A 1 227 ? -8.418 -9.405 5.435 1.00 98.81 227 LEU A N 1
ATOM 1743 C CA . LEU A 1 227 ? -9.597 -8.553 5.586 1.00 98.81 227 LEU A CA 1
ATOM 1744 C C . LEU A 1 227 ? -10.846 -9.393 5.857 1.00 98.81 227 LEU A C 1
ATOM 1746 O O . LEU A 1 227 ? -11.102 -10.402 5.198 1.00 98.81 227 LEU A O 1
ATOM 1750 N N . ARG A 1 228 ? -11.674 -8.944 6.800 1.00 98.56 228 ARG A N 1
ATOM 1751 C CA . ARG A 1 228 ? -13.039 -9.455 6.980 1.00 98.56 228 ARG A CA 1
ATOM 1752 C C . ARG A 1 228 ? -13.887 -9.170 5.734 1.00 98.56 228 ARG A C 1
ATOM 1754 O O . ARG A 1 228 ? -13.641 -8.162 5.065 1.00 98.56 228 ARG A O 1
ATOM 1761 N N . PRO A 1 229 ? -14.910 -9.990 5.425 1.00 98.12 229 PRO A N 1
ATOM 1762 C CA . PRO A 1 229 ? -15.910 -9.629 4.422 1.00 98.12 229 PRO A CA 1
ATOM 1763 C C . PRO A 1 229 ? -16.508 -8.247 4.727 1.00 98.12 229 PRO A C 1
ATOM 1765 O O . PRO A 1 229 ? -16.884 -7.951 5.862 1.00 98.12 229 PRO A O 1
ATOM 1768 N N . GLY A 1 230 ? -16.544 -7.362 3.731 1.00 97.56 230 GLY A N 1
ATOM 1769 C CA . GLY A 1 230 ? -16.929 -5.956 3.894 1.00 97.56 230 GLY A CA 1
ATOM 1770 C C . GLY A 1 230 ? -15.840 -5.017 4.437 1.00 97.56 230 GLY A C 1
ATOM 1771 O O . GLY A 1 230 ? -16.072 -3.806 4.471 1.00 97.56 230 GLY A O 1
ATOM 1772 N N . GLY A 1 231 ? -14.672 -5.534 4.828 1.00 98.38 231 GLY A N 1
ATOM 1773 C CA . GLY A 1 231 ? -13.496 -4.740 5.190 1.00 98.38 231 GLY A CA 1
ATOM 1774 C C . GLY A 1 231 ? -12.947 -3.950 4.000 1.00 98.38 231 GLY A C 1
ATOM 1775 O O . GLY A 1 231 ? -13.235 -4.266 2.838 1.00 98.38 231 GLY A O 1
ATOM 1776 N N . VAL A 1 232 ? -12.162 -2.906 4.276 1.00 98.56 232 VAL A N 1
ATOM 1777 C CA . VAL A 1 232 ? -11.638 -2.020 3.225 1.00 98.56 232 VAL A CA 1
ATOM 1778 C C . VAL A 1 232 ? -10.119 -1.924 3.221 1.00 98.56 232 VAL A C 1
ATOM 1780 O O . VAL A 1 232 ? -9.461 -1.944 4.259 1.00 98.56 232 VAL A O 1
ATOM 1783 N N . MET A 1 233 ? -9.580 -1.743 2.022 1.00 98.50 233 MET A N 1
ATOM 1784 C CA . MET A 1 233 ? -8.195 -1.388 1.774 1.00 98.50 233 MET A CA 1
ATOM 1785 C C . MET A 1 233 ? -8.124 0.046 1.253 1.00 98.50 233 MET A C 1
ATOM 1787 O O . MET A 1 233 ? -8.668 0.361 0.193 1.00 98.50 233 MET A O 1
ATOM 1791 N N . PHE A 1 234 ? -7.423 0.909 1.979 1.00 98.69 234 PHE A N 1
ATOM 1792 C CA . PHE A 1 234 ? -6.996 2.211 1.492 1.00 98.69 234 PHE A CA 1
ATOM 1793 C C . PHE A 1 234 ? -5.614 2.112 0.851 1.00 98.69 234 PHE A C 1
ATOM 1795 O O . PHE A 1 234 ? -4.706 1.463 1.377 1.00 98.69 234 PHE A O 1
ATOM 1802 N N . SER A 1 235 ? -5.443 2.776 -0.288 1.00 98.06 235 SER A N 1
ATOM 1803 C CA . SER A 1 235 ? -4.153 2.868 -0.969 1.00 98.06 235 SER A CA 1
ATOM 1804 C C . SER A 1 235 ? -3.930 4.262 -1.538 1.00 98.06 235 SER A C 1
ATOM 1806 O O . SER A 1 235 ? -4.804 4.795 -2.220 1.00 98.06 235 SER A O 1
ATOM 1808 N N . GLU A 1 236 ? -2.753 4.839 -1.315 1.00 96.00 236 GLU A N 1
ATOM 1809 C CA . GLU A 1 236 ? -2.278 6.018 -2.045 1.00 96.00 236 GLU A CA 1
ATOM 1810 C C . GLU A 1 236 ? -1.045 5.645 -2.870 1.00 96.00 236 GLU A C 1
ATOM 1812 O O . GLU A 1 236 ? -0.020 5.275 -2.300 1.00 96.00 236 GLU A O 1
ATOM 1817 N N . ILE A 1 237 ? -1.157 5.725 -4.201 1.00 91.94 237 ILE A N 1
ATOM 1818 C CA . ILE A 1 237 ? -0.155 5.215 -5.151 1.00 91.94 237 ILE A CA 1
ATOM 1819 C C . ILE A 1 237 ? 0.295 6.317 -6.118 1.00 91.94 237 ILE A C 1
ATOM 1821 O O . ILE A 1 237 ? -0.551 6.987 -6.723 1.00 91.94 237 ILE A O 1
ATOM 1825 N N . PRO A 1 238 ? 1.606 6.509 -6.337 1.00 88.31 238 PRO A N 1
ATOM 1826 C CA . PRO A 1 238 ? 2.101 7.410 -7.368 1.00 88.31 238 PRO A CA 1
ATOM 1827 C C . PRO A 1 238 ? 1.825 6.843 -8.766 1.00 88.31 238 PRO A C 1
ATOM 1829 O O . PRO A 1 238 ? 2.133 5.692 -9.064 1.00 88.31 238 PRO A O 1
ATOM 1832 N N . PHE A 1 239 ? 1.277 7.670 -9.658 1.00 85.88 239 PHE A N 1
ATOM 1833 C CA . PHE A 1 239 ? 1.088 7.285 -11.059 1.00 85.88 239 PHE A CA 1
ATOM 1834 C C . PHE A 1 239 ? 2.319 7.652 -11.882 1.00 85.88 239 PHE A C 1
ATOM 1836 O O . PHE A 1 239 ? 2.641 8.833 -12.005 1.00 85.88 239 PHE A O 1
ATOM 1843 N N . GLN A 1 240 ? 3.005 6.638 -12.410 1.00 75.25 240 GLN A N 1
ATOM 1844 C CA . GLN A 1 240 ? 4.335 6.763 -13.027 1.00 75.25 240 GLN A CA 1
ATOM 1845 C C . GLN A 1 240 ? 4.520 5.882 -14.266 1.00 75.25 240 GLN A C 1
ATOM 1847 O O . GLN A 1 240 ? 5.640 5.628 -14.697 1.00 75.25 240 GLN A O 1
ATOM 1852 N N . ALA A 1 241 ? 3.424 5.397 -14.849 1.00 65.81 241 ALA A N 1
ATOM 1853 C CA . ALA A 1 241 ? 3.498 4.592 -16.059 1.00 65.81 241 ALA A CA 1
ATOM 1854 C C . ALA A 1 241 ? 3.989 5.420 -17.258 1.00 65.81 241 ALA A C 1
ATOM 1856 O O . ALA A 1 241 ? 3.405 6.449 -17.608 1.00 65.81 241 ALA A O 1
ATOM 1857 N N . TYR A 1 242 ? 5.038 4.933 -17.916 1.00 66.50 242 TYR A N 1
ATOM 1858 C CA . TYR A 1 242 ? 5.599 5.549 -19.116 1.00 66.50 242 TYR A CA 1
ATOM 1859 C C . TYR A 1 242 ? 4.812 5.183 -20.384 1.00 66.50 242 TYR A C 1
ATOM 1861 O O . TYR A 1 242 ? 4.360 4.044 -20.555 1.00 66.50 242 TYR A O 1
ATOM 1869 N N . ASN A 1 243 ? 4.686 6.147 -21.302 1.00 53.47 243 ASN A N 1
ATOM 1870 C CA . ASN A 1 243 ? 4.046 5.968 -22.608 1.00 53.47 243 ASN A CA 1
ATOM 1871 C C . ASN A 1 243 ? 5.067 5.564 -23.685 1.00 53.47 243 ASN A C 1
ATOM 1873 O O . ASN A 1 243 ? 6.092 6.218 -23.844 1.00 53.47 243 ASN A O 1
ATOM 1877 N N . PHE A 1 244 ? 4.730 4.543 -24.480 1.00 47.84 244 PHE A N 1
ATOM 1878 C CA . PHE A 1 244 ? 5.587 3.942 -25.519 1.00 47.84 244 PHE A CA 1
ATOM 1879 C C . PHE A 1 244 ? 5.723 4.789 -26.798 1.00 47.84 244 PHE A C 1
ATOM 1881 O O . PHE A 1 244 ? 6.549 4.481 -27.649 1.00 47.84 244 PHE A O 1
ATOM 1888 N N . ASN A 1 245 ? 4.954 5.875 -26.945 1.00 44.25 245 ASN A N 1
ATOM 1889 C CA . ASN A 1 245 ? 5.041 6.748 -28.128 1.00 44.25 245 ASN A CA 1
ATOM 1890 C C . ASN A 1 245 ? 6.265 7.682 -28.111 1.00 44.25 245 ASN A C 1
ATOM 1892 O O . ASN A 1 245 ? 6.514 8.390 -29.083 1.00 44.25 245 ASN A O 1
ATOM 1896 N N . ALA A 1 246 ? 7.029 7.699 -27.019 1.00 41.72 246 ALA A N 1
ATOM 1897 C CA . ALA A 1 246 ? 8.348 8.305 -26.976 1.00 41.72 246 ALA A CA 1
ATOM 1898 C C . ALA A 1 246 ? 9.371 7.185 -27.199 1.00 41.72 246 ALA A C 1
ATOM 1900 O O . ALA A 1 246 ? 9.414 6.231 -26.423 1.00 41.72 246 ALA A O 1
ATOM 1901 N N . SER A 1 247 ? 10.182 7.281 -28.258 1.00 46.81 247 SER A N 1
ATOM 1902 C CA . SER A 1 247 ? 11.295 6.354 -28.502 1.00 46.81 247 SER A CA 1
ATOM 1903 C C . SER A 1 247 ? 12.127 6.141 -27.227 1.00 46.81 247 SER A C 1
ATOM 1905 O O . SER A 1 247 ? 12.184 7.027 -26.373 1.00 46.81 247 SER A O 1
ATOM 1907 N N . GLN A 1 248 ? 12.812 4.999 -27.086 1.00 49.16 248 GLN A N 1
ATOM 1908 C CA . GLN A 1 248 ? 13.687 4.724 -25.927 1.00 49.16 248 GLN A CA 1
ATOM 1909 C C . GLN A 1 248 ? 14.629 5.911 -25.616 1.00 49.16 248 GLN A C 1
ATOM 1911 O O . GLN A 1 248 ? 14.832 6.267 -24.456 1.00 49.16 248 GLN A O 1
ATOM 1916 N N . HIS A 1 249 ? 15.097 6.611 -26.658 1.00 45.97 249 HIS A N 1
ATOM 1917 C CA . HIS A 1 249 ? 15.859 7.859 -26.555 1.00 45.97 249 HIS A CA 1
ATOM 1918 C C . HIS A 1 249 ? 15.063 9.050 -25.999 1.00 45.97 249 HIS A C 1
ATOM 1920 O O . HIS A 1 249 ? 15.587 9.799 -25.179 1.00 45.97 249 HIS A O 1
ATOM 1926 N N . ALA A 1 250 ? 13.811 9.245 -26.411 1.00 48.53 250 ALA A N 1
ATOM 1927 C CA . ALA A 1 250 ? 12.952 10.304 -25.888 1.00 48.53 250 ALA A CA 1
ATOM 1928 C C . ALA A 1 250 ? 12.537 10.051 -24.426 1.00 48.53 250 ALA A C 1
ATOM 1930 O O . ALA A 1 250 ? 12.470 11.002 -23.652 1.00 48.53 250 ALA A O 1
ATOM 1931 N N . SER A 1 251 ? 12.340 8.794 -24.019 1.00 49.75 251 SER A N 1
ATOM 1932 C CA . SER A 1 251 ? 12.056 8.415 -22.625 1.00 49.75 251 SER A CA 1
ATOM 1933 C C . SER A 1 251 ? 13.277 8.594 -21.711 1.00 49.75 251 SER A C 1
ATOM 1935 O O . SER A 1 251 ? 13.146 9.152 -20.621 1.00 49.75 251 SER A O 1
ATOM 1937 N N . ALA A 1 252 ? 14.477 8.219 -22.173 1.00 53.06 252 ALA A N 1
ATOM 1938 C CA . ALA A 1 252 ? 15.732 8.458 -21.455 1.00 53.06 252 ALA A CA 1
ATOM 1939 C C . ALA A 1 252 ? 16.078 9.958 -21.361 1.00 53.06 252 ALA A C 1
ATOM 1941 O O . ALA A 1 252 ? 16.425 10.445 -20.286 1.00 53.06 252 ALA A O 1
ATOM 1942 N N . ASN A 1 253 ? 15.909 10.722 -22.446 1.00 47.31 253 ASN A N 1
ATOM 1943 C CA . ASN A 1 253 ? 16.139 12.170 -22.435 1.00 47.31 253 ASN A CA 1
ATOM 1944 C C . ASN A 1 253 ? 15.078 12.929 -21.624 1.00 47.31 253 ASN A C 1
ATOM 1946 O O . ASN A 1 253 ? 15.417 13.897 -20.952 1.00 47.31 253 ASN A O 1
ATOM 1950 N N . ALA A 1 254 ? 13.812 12.497 -21.617 1.00 51.72 254 ALA A N 1
ATOM 1951 C CA . ALA A 1 254 ? 12.788 13.082 -20.749 1.00 51.72 254 ALA A CA 1
ATOM 1952 C C . ALA A 1 254 ? 13.072 12.817 -19.261 1.00 51.72 254 ALA A C 1
ATOM 1954 O O . ALA A 1 254 ? 12.857 13.711 -18.439 1.00 51.72 254 ALA A O 1
ATOM 1955 N N . PHE A 1 255 ? 13.589 11.625 -18.933 1.00 53.09 255 PHE A N 1
ATOM 1956 C CA . PHE A 1 255 ? 14.033 11.256 -17.587 1.00 53.09 255 PHE A CA 1
ATOM 1957 C C . PHE A 1 255 ? 15.251 12.074 -17.125 1.00 53.09 255 PHE A C 1
ATOM 1959 O O . PHE A 1 255 ? 15.265 12.552 -15.994 1.00 53.09 255 PHE A O 1
ATOM 1966 N N . LEU A 1 256 ? 16.249 12.269 -17.995 1.00 50.12 256 LEU A N 1
ATOM 1967 C CA . LEU A 1 256 ? 17.497 12.966 -17.659 1.00 50.12 256 LEU A CA 1
ATOM 1968 C C . LEU A 1 256 ? 17.402 14.502 -17.749 1.00 50.12 256 LEU A C 1
ATOM 1970 O O . LEU A 1 256 ? 18.086 15.187 -16.991 1.00 50.12 256 LEU A O 1
ATOM 1974 N N . PHE A 1 257 ? 16.578 15.054 -18.652 1.00 44.81 257 PHE A N 1
ATOM 1975 C CA . PHE A 1 257 ? 16.686 16.460 -19.083 1.00 44.81 257 PHE A CA 1
ATOM 1976 C C . PHE A 1 257 ? 15.383 17.283 -19.101 1.00 44.81 257 PHE A C 1
ATOM 1978 O O . PHE A 1 257 ? 15.395 18.386 -19.642 1.00 44.81 257 PHE A O 1
ATOM 1985 N N . GLY A 1 258 ? 14.278 16.852 -18.473 1.00 42.75 258 GLY A N 1
ATOM 1986 C CA . GLY A 1 258 ? 13.278 17.846 -18.034 1.00 42.75 258 GLY A CA 1
ATOM 1987 C C . GLY A 1 258 ? 11.797 17.619 -18.324 1.00 42.75 258 GLY A C 1
ATOM 1988 O O . GLY A 1 258 ? 11.092 18.580 -18.627 1.00 42.75 258 GLY A O 1
ATOM 1989 N N . LYS A 1 259 ? 11.252 16.420 -18.104 1.00 42.66 259 LYS A N 1
ATOM 1990 C CA . LYS A 1 259 ? 9.840 16.321 -17.684 1.00 42.66 259 LYS A CA 1
ATOM 1991 C C . LYS A 1 259 ? 9.752 15.434 -16.442 1.00 42.66 259 LYS A C 1
ATOM 1993 O O . LYS A 1 259 ? 10.369 14.378 -16.397 1.00 42.66 259 LYS A O 1
ATOM 1998 N N . LYS A 1 260 ? 9.013 15.874 -15.416 1.00 45.41 260 LYS A N 1
ATOM 1999 C CA . LYS A 1 260 ? 8.736 15.131 -14.168 1.00 45.41 260 LYS A CA 1
ATOM 2000 C C . LYS A 1 260 ? 7.923 13.855 -14.458 1.00 45.41 260 LYS A C 1
ATOM 2002 O O . LYS A 1 260 ? 6.730 13.817 -14.186 1.00 45.41 260 LYS A O 1
ATOM 2007 N N . VAL A 1 261 ? 8.527 12.846 -15.082 1.00 49.72 261 VAL A N 1
ATOM 2008 C CA . VAL A 1 261 ? 7.840 11.588 -15.445 1.00 49.72 261 VAL A CA 1
ATOM 2009 C C . VAL A 1 261 ? 8.174 10.459 -14.460 1.00 49.72 261 VAL A C 1
ATOM 2011 O O . VAL A 1 261 ? 7.451 9.475 -14.383 1.00 49.72 261 VAL A O 1
ATOM 2014 N N . TYR A 1 262 ? 9.211 10.642 -13.637 1.00 58.28 262 TYR A N 1
ATOM 2015 C CA . TYR A 1 262 ? 9.583 9.754 -12.538 1.00 58.28 262 TYR A CA 1
ATOM 2016 C C . TYR A 1 262 ? 9.604 10.549 -11.230 1.00 58.28 262 TYR A C 1
ATOM 2018 O O . TYR A 1 262 ? 10.375 11.502 -11.100 1.00 58.28 262 TYR A O 1
ATOM 2026 N N . GLU A 1 263 ? 8.749 10.195 -10.274 1.00 59.84 263 GLU A N 1
ATOM 2027 C CA . GLU A 1 263 ? 8.746 10.801 -8.936 1.00 59.84 263 GLU A CA 1
ATOM 2028 C C . GLU A 1 263 ? 9.245 9.773 -7.907 1.00 59.84 263 GLU A C 1
ATOM 2030 O O . GLU A 1 263 ? 9.163 8.571 -8.119 1.00 59.84 263 GLU A O 1
ATOM 2035 N N . GLY A 1 264 ? 9.758 10.228 -6.770 1.00 67.62 264 GLY A N 1
ATOM 2036 C CA . GLY A 1 264 ? 10.157 9.320 -5.694 1.00 67.62 264 GLY A CA 1
ATOM 2037 C C . GLY A 1 264 ? 11.506 8.623 -5.888 1.00 67.62 264 GLY A C 1
ATOM 2038 O O . GLY A 1 264 ? 12.309 8.961 -6.767 1.00 67.62 264 GLY A O 1
ATOM 2039 N N . GLN A 1 265 ? 11.792 7.732 -4.948 1.00 78.31 265 GLN A N 1
ATOM 2040 C CA . GLN A 1 265 ? 13.049 7.010 -4.796 1.00 78.31 265 GLN A CA 1
ATOM 2041 C C . GLN A 1 265 ? 12.701 5.529 -4.675 1.00 78.31 265 GLN A C 1
ATOM 2043 O O . GLN A 1 265 ? 11.890 5.193 -3.824 1.00 78.31 265 GLN A O 1
ATOM 2048 N N . PHE A 1 266 ? 13.310 4.659 -5.475 1.00 86.56 266 PHE A N 1
ATOM 2049 C CA . PHE A 1 266 ? 13.177 3.199 -5.361 1.00 86.56 266 PHE A CA 1
ATOM 2050 C C . PHE A 1 266 ? 11.773 2.673 -5.695 1.00 86.56 266 PHE A C 1
ATOM 2052 O O . PHE A 1 266 ? 11.304 1.700 -5.109 1.00 86.56 266 PHE A O 1
ATOM 2059 N N . HIS A 1 267 ? 11.072 3.306 -6.641 1.00 89.12 267 HIS A N 1
ATOM 2060 C CA . HIS A 1 267 ? 9.787 2.795 -7.131 1.00 89.12 267 HIS A CA 1
ATOM 2061 C C . HIS A 1 267 ? 10.060 1.705 -8.169 1.00 89.12 267 HIS A C 1
ATOM 2063 O O . HIS A 1 267 ? 10.421 2.010 -9.309 1.00 89.12 267 HIS A O 1
ATOM 2069 N N . ILE A 1 268 ? 9.920 0.445 -7.762 1.00 90.69 268 ILE A N 1
ATOM 2070 C CA . ILE A 1 268 ? 10.246 -0.738 -8.576 1.00 90.69 268 ILE A CA 1
ATOM 2071 C C . ILE A 1 268 ? 9.021 -1.356 -9.263 1.00 90.69 268 ILE A C 1
ATOM 2073 O O . ILE A 1 268 ? 9.159 -2.194 -10.152 1.00 90.69 268 ILE A O 1
ATOM 2077 N N . THR A 1 269 ? 7.822 -0.911 -8.891 1.00 91.94 269 THR A N 1
ATOM 2078 C CA . THR A 1 269 ? 6.578 -1.164 -9.617 1.00 91.94 269 THR A CA 1
ATOM 2079 C C . THR A 1 269 ? 5.926 0.169 -9.960 1.00 91.94 269 THR A C 1
ATOM 2081 O O . THR A 1 269 ? 5.606 0.960 -9.077 1.00 91.94 269 THR A O 1
ATOM 2084 N N . LEU A 1 270 ? 5.694 0.427 -11.247 1.00 90.56 270 LEU A N 1
ATOM 2085 C CA . LEU A 1 270 ? 5.117 1.676 -11.733 1.00 90.56 270 LEU A CA 1
ATOM 2086 C C . LEU A 1 270 ? 3.680 1.445 -12.184 1.00 90.56 270 LEU A C 1
ATOM 2088 O O . LEU A 1 270 ? 3.390 0.801 -13.200 1.00 90.56 270 LEU A O 1
ATOM 2092 N N . PHE A 1 271 ? 2.765 2.018 -11.417 1.00 90.56 271 PHE A N 1
ATOM 2093 C CA . PHE A 1 271 ? 1.347 1.951 -11.704 1.00 90.56 271 PHE A CA 1
ATOM 2094 C C . PHE A 1 271 ? 0.905 3.116 -12.591 1.00 90.56 271 PHE A C 1
ATOM 2096 O O . PHE A 1 271 ? 1.324 4.264 -12.434 1.00 90.56 271 PHE A O 1
ATOM 2103 N N . SER A 1 272 ? -0.011 2.825 -13.508 1.00 89.00 272 SER A N 1
ATOM 2104 C CA . SER A 1 272 ? -0.977 3.813 -13.979 1.00 89.00 272 SER A CA 1
ATOM 2105 C C . SER A 1 272 ? -2.224 3.722 -13.102 1.00 89.00 272 SER A C 1
ATOM 2107 O O . SER A 1 272 ? -2.431 2.736 -12.391 1.00 89.00 272 SER A O 1
ATOM 2109 N N . LYS A 1 273 ? -3.103 4.721 -13.202 1.00 90.50 273 LYS A N 1
ATOM 2110 C CA . LYS A 1 273 ? -4.412 4.665 -12.547 1.00 90.50 273 LYS A CA 1
ATOM 2111 C C . LYS A 1 273 ? -5.194 3.408 -12.942 1.00 90.50 273 LYS A C 1
ATOM 2113 O O . LYS A 1 273 ? -5.749 2.736 -12.079 1.00 90.50 273 LYS A O 1
ATOM 2118 N N . GLU A 1 274 ? -5.235 3.095 -14.235 1.00 89.50 274 GLU A N 1
ATOM 2119 C CA . GLU A 1 274 ? -6.027 1.975 -14.747 1.00 89.50 274 GLU A CA 1
ATOM 2120 C C . GLU A 1 274 ? -5.382 0.628 -14.431 1.00 89.50 274 GLU A C 1
ATOM 2122 O O . GLU A 1 274 ? -6.061 -0.275 -13.953 1.00 89.50 274 GLU A O 1
ATOM 2127 N N . SER A 1 275 ? -4.064 0.507 -14.581 1.00 89.56 275 SER A N 1
ATOM 2128 C CA . SER A 1 275 ? -3.363 -0.743 -14.281 1.00 89.56 275 SER A CA 1
ATOM 2129 C C . SER A 1 275 ? -3.427 -1.111 -12.791 1.00 89.56 275 SER A C 1
ATOM 2131 O O . SER A 1 275 ? -3.561 -2.289 -12.466 1.00 89.56 275 SER A O 1
ATOM 2133 N N . PHE A 1 276 ? -3.438 -0.124 -11.880 1.00 92.62 276 PHE A N 1
ATOM 2134 C CA . PHE A 1 276 ? -3.691 -0.368 -10.454 1.00 92.62 276 PHE A CA 1
ATOM 2135 C C . PHE A 1 276 ? -5.118 -0.870 -10.196 1.00 92.62 276 PHE A C 1
ATOM 2137 O O . PHE A 1 276 ? -5.300 -1.872 -9.509 1.00 92.62 276 PHE A O 1
ATOM 2144 N N . LYS A 1 277 ? -6.137 -0.233 -10.792 1.00 92.62 277 LYS A N 1
ATOM 2145 C CA . LYS A 1 277 ? -7.534 -0.687 -10.666 1.00 92.62 277 LYS A CA 1
ATOM 2146 C C . LYS A 1 277 ? -7.725 -2.113 -11.183 1.00 92.62 277 LYS A C 1
ATOM 2148 O O . LYS A 1 277 ? -8.447 -2.886 -10.559 1.00 92.62 277 LYS A O 1
ATOM 2153 N N . VAL A 1 278 ? -7.107 -2.454 -12.317 1.00 90.62 278 VAL A N 1
ATOM 2154 C CA . VAL A 1 278 ? -7.175 -3.813 -12.870 1.00 90.62 278 VAL A CA 1
ATOM 2155 C C . VAL A 1 278 ? -6.515 -4.801 -11.912 1.00 90.62 278 VAL A C 1
ATOM 2157 O O . VAL A 1 278 ? -7.143 -5.799 -11.584 1.00 90.62 278 VAL A O 1
ATOM 2160 N N . ALA A 1 279 ? -5.316 -4.508 -11.397 1.00 90.88 279 ALA A N 1
ATOM 2161 C CA . ALA A 1 279 ? -4.640 -5.381 -10.437 1.00 90.88 279 ALA A CA 1
ATOM 2162 C C . ALA A 1 279 ? -5.470 -5.631 -9.166 1.00 90.88 279 ALA A C 1
ATOM 2164 O O . ALA A 1 279 ? -5.625 -6.777 -8.749 1.00 90.88 279 ALA A O 1
ATOM 2165 N N . MET A 1 280 ? -6.058 -4.577 -8.593 1.00 94.06 280 MET A N 1
ATOM 2166 C CA . MET A 1 280 ? -6.928 -4.687 -7.418 1.00 94.06 280 MET A CA 1
ATOM 2167 C C . MET A 1 280 ? -8.172 -5.536 -7.707 1.00 94.06 280 MET A C 1
ATOM 2169 O O . MET A 1 280 ? -8.521 -6.406 -6.911 1.00 94.06 280 MET A O 1
ATOM 2173 N N . ARG A 1 281 ? -8.807 -5.348 -8.873 1.00 93.31 281 ARG A N 1
ATOM 2174 C CA . ARG A 1 281 ? -9.944 -6.175 -9.305 1.00 93.31 281 ARG A CA 1
ATOM 2175 C C . ARG A 1 281 ? -9.550 -7.639 -9.487 1.00 93.31 281 ARG A C 1
ATOM 2177 O O . ARG A 1 281 ? -10.290 -8.516 -9.058 1.00 93.31 281 ARG A O 1
ATOM 2184 N N . THR A 1 282 ? -8.395 -7.907 -10.094 1.00 89.94 282 THR A N 1
ATOM 2185 C CA . THR A 1 282 ? -7.864 -9.269 -10.262 1.00 89.94 282 THR A CA 1
ATOM 2186 C C . THR A 1 282 ? -7.631 -9.951 -8.913 1.00 89.94 282 THR A C 1
ATOM 2188 O O . THR A 1 282 ? -7.871 -11.147 -8.794 1.00 89.94 282 THR A O 1
ATOM 2191 N N . ALA A 1 283 ? -7.232 -9.197 -7.886 1.00 92.19 283 ALA A N 1
ATOM 2192 C CA . ALA A 1 283 ? -7.102 -9.690 -6.514 1.00 92.19 283 ALA A CA 1
ATOM 2193 C C . ALA A 1 283 ? -8.450 -9.862 -5.773 1.00 92.19 283 ALA A C 1
ATOM 2195 O O . ALA A 1 283 ? -8.458 -10.224 -4.602 1.00 92.19 283 ALA A O 1
ATOM 2196 N N . GLY A 1 284 ? -9.586 -9.610 -6.434 1.00 95.31 284 GLY A N 1
ATOM 2197 C CA . GLY A 1 284 ? -10.932 -9.810 -5.885 1.00 95.31 284 GLY A CA 1
ATOM 2198 C C . GLY A 1 284 ? -11.557 -8.574 -5.237 1.00 95.31 284 GLY A C 1
ATOM 2199 O O 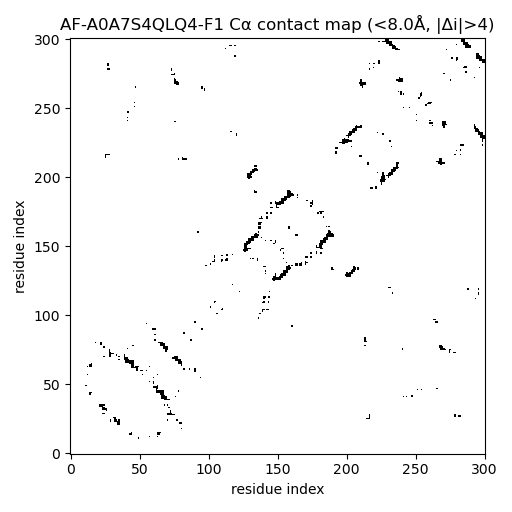. GLY A 1 284 ? -12.675 -8.651 -4.730 1.00 95.3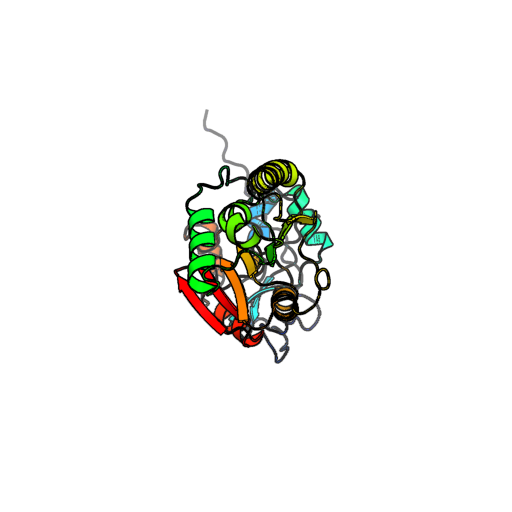1 284 GLY A O 1
ATOM 2200 N N . PHE A 1 285 ? -10.877 -7.426 -5.247 1.00 97.69 285 PHE A N 1
ATOM 2201 C CA . PHE A 1 285 ? -11.400 -6.208 -4.638 1.00 97.69 285 PHE A CA 1
ATOM 2202 C C . PHE A 1 285 ? -12.388 -5.447 -5.527 1.00 97.69 285 PHE A C 1
ATOM 2204 O O . PHE A 1 285 ? -12.224 -5.332 -6.743 1.00 97.69 285 PHE A O 1
ATOM 2211 N N . GLU A 1 286 ? -13.350 -4.790 -4.883 1.00 97.94 286 GLU A N 1
ATOM 2212 C CA . GLU A 1 286 ? -14.256 -3.830 -5.509 1.00 97.94 286 GLU A CA 1
ATOM 2213 C C . GLU A 1 286 ? -13.786 -2.398 -5.250 1.00 97.94 286 GLU A C 1
ATOM 2215 O O . GLU A 1 286 ? -13.563 -2.004 -4.106 1.00 97.94 286 GLU A O 1
ATOM 2220 N N . LEU A 1 287 ? -13.652 -1.582 -6.298 1.00 98.06 287 LEU A N 1
ATOM 2221 C CA . LEU A 1 287 ? -13.386 -0.152 -6.136 1.00 98.06 287 LEU A CA 1
ATOM 2222 C C . LEU A 1 287 ? -14.664 0.553 -5.669 1.00 98.06 287 LEU A C 1
ATOM 2224 O O . LEU A 1 287 ? -15.636 0.599 -6.419 1.00 98.06 287 LEU A O 1
ATOM 2228 N N . ILE A 1 288 ? -14.638 1.156 -4.478 1.00 97.94 288 ILE A N 1
ATOM 2229 C CA . ILE A 1 288 ? -15.783 1.915 -3.947 1.00 97.94 288 ILE A CA 1
ATOM 2230 C C . ILE A 1 288 ? -15.568 3.428 -3.999 1.00 97.94 288 ILE A C 1
ATOM 2232 O O . ILE A 1 288 ? -16.533 4.182 -4.063 1.00 97.94 288 ILE A O 1
ATOM 2236 N N . TRP A 1 289 ? -14.312 3.885 -4.004 1.00 98.25 289 TRP A N 1
ATOM 2237 C CA . TRP A 1 289 ? -13.992 5.307 -4.085 1.00 98.25 289 TRP A CA 1
ATOM 2238 C C . TRP A 1 289 ? -12.583 5.552 -4.625 1.00 98.25 289 TRP A C 1
ATOM 2240 O O . TRP A 1 289 ? -11.645 4.809 -4.333 1.00 98.25 289 TRP A O 1
ATOM 2250 N N . ASN A 1 290 ? -12.419 6.632 -5.388 1.00 97.12 290 ASN A N 1
ATOM 2251 C CA . ASN A 1 290 ? -11.117 7.120 -5.824 1.00 97.12 290 ASN A CA 1
ATOM 2252 C C . ASN A 1 290 ? -11.130 8.643 -6.004 1.00 97.12 290 ASN A C 1
ATOM 2254 O O . ASN A 1 290 ? -11.975 9.177 -6.717 1.00 97.12 290 ASN A O 1
ATOM 2258 N N . GLU A 1 291 ? -10.120 9.312 -5.454 1.00 95.75 291 GLU A N 1
ATOM 2259 C CA . GLU A 1 291 ? -9.827 10.724 -5.697 1.00 95.75 291 GLU A CA 1
ATOM 2260 C C . GLU A 1 291 ? -8.329 10.887 -5.963 1.00 95.75 291 GLU A C 1
ATOM 2262 O O . GLU A 1 291 ? -7.479 10.540 -5.138 1.00 95.75 291 GLU A O 1
ATOM 2267 N N . GLY A 1 292 ? -7.982 11.386 -7.151 1.00 92.44 292 GLY A N 1
ATOM 2268 C CA . GLY A 1 292 ? -6.587 11.492 -7.576 1.00 92.44 292 GLY A CA 1
ATOM 2269 C C . GLY A 1 292 ? -5.847 10.151 -7.460 1.00 92.44 292 GLY A C 1
ATOM 2270 O O . GLY A 1 292 ? -6.208 9.178 -8.127 1.00 92.44 292 GLY A O 1
ATOM 2271 N N . ARG A 1 293 ? -4.811 10.131 -6.610 1.00 93.50 293 ARG A N 1
ATOM 2272 C CA . ARG A 1 293 ? -3.917 8.991 -6.323 1.00 93.50 293 ARG A CA 1
ATOM 2273 C C . ARG A 1 293 ? -4.396 8.089 -5.179 1.00 93.50 293 ARG A C 1
ATOM 2275 O O . ARG A 1 293 ? -3.728 7.108 -4.868 1.00 93.50 293 ARG A O 1
ATOM 2282 N N . ARG A 1 294 ? -5.525 8.420 -4.546 1.00 97.12 294 ARG A N 1
ATOM 2283 C CA . ARG A 1 294 ? -6.071 7.714 -3.383 1.00 97.12 294 ARG A CA 1
ATOM 2284 C C . ARG A 1 294 ? -7.228 6.827 -3.792 1.00 97.12 294 ARG A C 1
ATOM 2286 O O . ARG A 1 294 ? -8.074 7.230 -4.589 1.00 97.12 294 ARG A O 1
ATOM 2293 N N . PHE A 1 295 ? -7.280 5.638 -3.224 1.00 98.31 295 PHE A N 1
ATOM 2294 C CA . PHE A 1 295 ? -8.280 4.631 -3.522 1.00 98.31 295 PHE A CA 1
ATOM 2295 C C . PHE A 1 295 ? -8.789 4.021 -2.228 1.00 98.31 295 PHE A C 1
ATOM 2297 O O . PHE A 1 295 ? -8.012 3.796 -1.301 1.00 98.31 295 PHE A O 1
ATOM 2304 N N . VAL A 1 296 ? -10.078 3.703 -2.204 1.00 98.56 296 VAL A N 1
ATOM 2305 C CA . VAL A 1 296 ? -10.649 2.776 -1.234 1.00 98.56 296 VAL A CA 1
ATOM 2306 C C . VAL A 1 296 ? -11.279 1.631 -2.007 1.00 98.56 296 VAL A C 1
ATOM 2308 O O . VAL A 1 296 ? -12.146 1.827 -2.864 1.00 98.56 296 VAL A O 1
ATOM 2311 N N . HIS A 1 297 ? -10.812 0.436 -1.687 1.00 98.62 297 HIS A N 1
ATOM 2312 C CA . HIS A 1 297 ? -11.299 -0.825 -2.204 1.00 98.62 297 HIS A CA 1
ATOM 2313 C C . HIS A 1 297 ? -11.976 -1.613 -1.087 1.00 98.62 297 HIS A C 1
ATOM 2315 O O . HIS A 1 297 ? -11.591 -1.495 0.074 1.00 98.62 297 HIS A O 1
ATOM 2321 N N . ARG A 1 298 ? -12.969 -2.430 -1.422 1.00 98.38 298 ARG A N 1
ATOM 2322 C CA . ARG A 1 298 ? -13.711 -3.263 -0.478 1.00 98.38 298 ARG A CA 1
ATOM 2323 C C . ARG A 1 298 ? -13.536 -4.736 -0.821 1.00 98.38 298 ARG A C 1
ATOM 2325 O O . ARG A 1 298 ? -13.567 -5.102 -1.995 1.00 98.38 298 ARG A O 1
ATOM 2332 N N . LYS A 1 299 ? -13.376 -5.568 0.208 1.00 98.38 299 LYS A N 1
ATOM 2333 C CA . LYS A 1 299 ? -13.579 -7.013 0.093 1.00 98.38 299 LYS A CA 1
ATOM 2334 C C . LYS A 1 299 ? -15.090 -7.281 0.078 1.00 98.38 299 LYS A C 1
ATOM 2336 O O . LYS A 1 299 ? -15.756 -6.839 1.021 1.00 98.38 299 LYS A O 1
ATOM 2341 N N . PRO A 1 300 ? -15.644 -7.956 -0.944 1.00 97.44 300 PRO A N 1
ATOM 2342 C CA . PRO A 1 300 ? -17.066 -8.301 -0.984 1.00 97.44 300 PRO A CA 1
ATOM 2343 C C . PRO A 1 300 ? -17.534 -9.038 0.284 1.00 97.44 300 PRO A C 1
ATOM 2345 O O . PRO A 1 300 ? -16.720 -9.615 1.011 1.00 97.44 300 PRO A O 1
ATOM 2348 N N . ARG A 1 301 ? -18.835 -8.950 0.580 1.00 90.81 301 ARG A N 1
ATOM 2349 C CA . ARG A 1 301 ? -19.454 -9.631 1.729 1.00 90.81 301 ARG A CA 1
ATOM 2350 C C . ARG A 1 301 ? -19.725 -11.099 1.446 1.00 90.81 301 ARG A C 1
ATOM 2352 O O . ARG A 1 301 ? -20.059 -11.403 0.282 1.00 90.81 301 ARG A O 1
#

Foldseek 3Di:
DDDDPDPPDPDQPPQADPDPDFDFDFCLLPVPRHGFDPVQFLFSAQLVSSVCPVPAPPVLSVRRNWTWGQRPRLRWIFIPPFDDPVSLCSCCQPPDDQLPPDDDLPPPVLLVLLVVCVVQLPQVPAQAFAAEEFQCQLVSNVLNNLSNQLAQHEYEYEHQDPVSVVSVVVSVVVSCVVRVNGYYYYDNHGDDQPPAAFQAGQEYEYEAPLLQDSHSLSVLLSCLGRHHASGKYKYQYDAQRDDPVQPSVRSSCCVVPDDPNDDDDRRRIHDHPRSVVSSNVSSQWDWRDDDDRMTMITRHD

InterPro domains:
  IPR029063 S-adenosyl-L-methionine-dependent methyltransferase superfamily [G3DSA:3.40.50.150] (106-293)
  IPR029063 S-adenosyl-L-methionine-dependent methyltransferase superfamily [SSF53335] (125-295)

Organism: NCBI:txid311494

Solvent-accessible surface area (backbone atoms only — not comparable to full-atom values): 16732 Å² total; per-residue (Å²): 135,83,79,78,77,79,76,79,76,77,78,78,77,77,79,52,77,79,76,88,70,79,46,62,52,56,55,54,36,15,78,82,56,56,64,63,55,78,88,35,47,70,29,82,51,30,67,60,28,67,76,38,52,89,80,36,58,76,95,70,34,76,38,46,71,17,20,27,31,44,24,89,64,36,60,33,31,36,44,39,70,65,64,49,72,67,60,47,48,52,47,47,77,74,71,60,68,87,78,79,82,74,90,59,55,83,37,69,65,33,45,51,51,29,48,52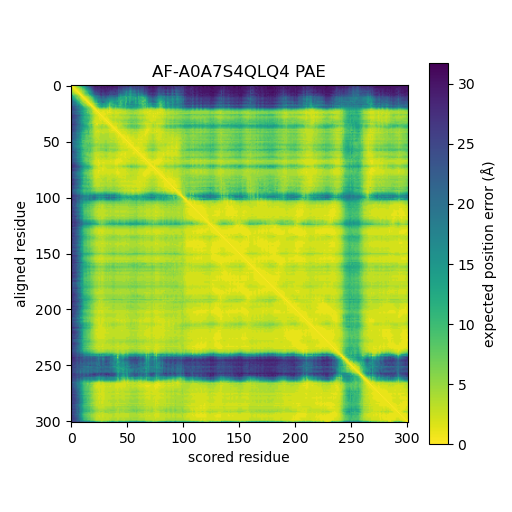,50,59,73,72,55,72,55,86,90,55,24,53,39,29,37,38,29,41,64,36,56,48,33,30,41,57,60,59,44,42,67,36,12,34,55,69,8,30,42,36,31,21,33,59,58,71,83,30,48,63,49,22,50,55,45,47,48,56,45,37,73,76,24,74,50,27,43,75,44,82,41,84,28,74,83,57,84,80,76,62,57,70,51,63,28,43,34,41,38,34,60,74,41,63,36,56,37,69,55,46,49,61,52,44,45,42,50,54,47,23,32,22,69,54,13,34,39,39,40,33,53,73,73,41,56,81,68,81,89,42,53,69,66,51,49,52,45,32,68,75,71,77,46,96,62,75,78,90,78,77,68,45,30,28,28,33,75,64,25,45,54,48,34,42,42,67,48,62,35,43,82,78,47,74,58,93,52,35,38,36,30,30,37,64,114

Sequence (301 aa):
PAAAPPPPAAAPPPLPPPPRGCLRCPKCFDPQQVCIGHEDAVFQVFPECIKYSKAIPVSENYFCNRGVYRCPGTGVQVTLPRMTDEELGHLYGKYYSGQARFTSPDNPRSVGQAKAIREQGGWRGRQDLVIVEIGCAAGYVLYNLQDLAANNGQLICFEGDPDLHKRLGGTFKAVSEKYPNAKTKLVPSLFQVGALAESSIDVFTSSHVLEHHPNPCEVFEEVFRILRPGGVMFSEIPFQAYNFNASQHASANAFLFGKKVYEGQFHITLFSKESFKVAMRTAGFELIWNEGRRFVHRKPR

Nearest PDB structures (foldseek):
  5jgl-assembly2_B  TM=6.291E-01  e=3.429E-09  Aspergillus fumigatus
  6d6y-assembly1_A  TM=6.046E-01  e=1.663E-08  Moorena bouillonii
  5jgl-assembly1_A  TM=6.130E-01  e=1.023E-08  Aspergillus fumigatus
  5w7k-assembly1_A  TM=6.400E-01  e=5.274E-08  Penicillium oxalicum
  5w7k-assembly2_B  TM=6.868E-01  e=1.312E-07  Penicillium oxalicum